Protein AF-0000000076759635 (afdb_homodimer)

Secondary structure (DSSP, 8-state):
-PPEE----SS-SSEEEEEEEETTEEEEEEEEEEPSSEEHHHHHHH---EEEEEEEEETTEEEEEEE---HHHHHHHHHHHHHHHHH-SSS--EEEEE--SSSTTSEEEEEEE-TTS-EEEEEEEE-GGGTT-EEEEEEEEE-HHHHHHHHHHHHHHHHHHHHHHSS----/-PPEEPPP-SS-SSEEEEEEEETTEEEEEEEEEEPSSEEHHHHHHH---EEEEEEEEETTEEEEEEE---HHHHHHHHHHHHHHHHH-SSS--EEEEE--SSSTTSEEEEEEE-TTS-EEEEEEEE-GGGTT-EEEEEEEEE-HHHHHHHHHHHHHHHHHHHHHHSS----

Solvent-accessible surface area (backbone atoms only — not comparable to full-atom values): 18102 Å² total; per-residue (Å²): 129,82,58,64,47,85,86,82,70,94,67,66,71,61,32,70,40,38,78,48,64,42,89,77,31,36,42,34,37,26,45,46,46,70,56,78,74,41,28,65,64,50,30,72,73,64,29,76,56,53,44,32,32,40,34,40,34,40,92,42,36,44,35,44,37,41,40,60,56,50,65,37,36,49,49,54,21,50,54,38,40,52,50,38,69,74,55,63,60,86,68,69,42,66,25,57,39,43,40,81,69,93,68,65,77,39,21,36,34,35,41,38,32,50,86,86,58,44,33,39,37,36,36,35,44,19,27,50,89,64,75,51,35,31,34,40,36,41,52,43,59,44,59,59,70,55,53,54,52,29,50,51,34,44,50,54,51,51,52,51,48,23,64,71,59,74,47,84,62,55,117,130,82,57,65,46,84,87,84,70,95,66,67,71,61,34,71,39,38,80,49,61,42,88,76,30,37,42,34,37,27,44,47,47,70,54,77,74,40,26,63,63,50,31,72,73,64,30,77,56,53,43,30,32,39,34,41,35,37,91,43,34,44,35,45,37,41,39,58,56,49,66,36,35,50,50,54,21,50,54,36,42,51,52,37,70,73,53,62,64,84,71,70,41,65,25,56,39,42,43,83,68,92,76,70,74,39,21,35,35,36,42,37,32,49,88,85,56,44,33,40,37,38,36,36,43,19,26,50,88,63,76,52,34,32,34,40,35,41,52,41,58,42,59,59,68,55,51,54,53,30,51,52,35,46,50,53,51,52,53,49,47,23,64,72,60,74,47,84,62,54,116

Sequence (342 aa):
MFKTIKIESNLELPYNLIDIRDGEKRFMFSFKCFDDNQSEYSIQAGGVTGKFEVTYKCSGIDSKFECDITIGNLYYFYIELENVYECLPGIEPVAVLKNYGETLNRTNMTFTFDKLGHCNVSGCFKNASDGYNSGIIFELQIDMSYIYDILTSLERFFDELKRIQGHSKFYMFKTIKIESNLELPYNLIDIRDGEKRFMFSFKCFDDNQSEYSIQAGGVTGKFEVTYKCSGIDSKFECDITIGNLYYFYIELENVYECLPGIEPVAVLKNYGETLNRTNMTFTFDKLGHCNVSGCFKNASDGYNSGIIFELQIDMSYIYDILTSLERFFDELKRIQGHSKFY

Organism: NCBI:txid411473

Foldseek 3Di:
DFDFDDFDFPDDAFAWLAWDDFVQKIKTKTFHDWDGRDGLVCCLVANTWGWMWMFIDDDVDTDIAIFDATLLLVVQLLVQLVVCLVPVADDFRKGWRFDDDPPGAQWIWMWTADRVQKIKIWIWHAHVVVVRPDTDTDIHIDGCVSSVVSSVSNVVVQVRRCVRSVHNPND/DFDFDDFDFPDDAFAWLAWDDAVQKIKTKTFHDWDGRDGLVNCQVANTWGWMWMFIDDDVDTDIAIFDATLLLVVQLLVQLVVCLVPVADDFRKGWRFDDDPVGAQWIWMWTADNVQKIKIWIWHAHVVVVRPDTDTDIHIGGCVSSVVSSVSNVVVQVRRCVRSVHNPND

Radius of gyration: 24.18 Å; Cα contacts (8 Å, |Δi|>4): 733; chains: 2; bounding box: 51×71×49 Å

pLDDT: mean 90.56, std 10.25, range [50.97, 98.81]

Nearest PDB structures (foldseek):
  5ov5-assembly1_A  TM=3.462E-01  e=2.156E-01  Priestia megaterium
  5ov4-assembly1_A  TM=3.459E-01  e=2.881E-01  Priestia megaterium
  5ov6-assembly1_A  TM=3.441E-01  e=2.719E-01  Priestia megaterium
  5mc6-assembly1_k  TM=2.400E-01  e=1.710E-01  Saccharomyces cerevisiae S288C
  6fkm-assembly1_B  TM=1.916E-01  e=1.549E+00  Drosophila melanogaster

Structure (mmCIF, N/CA/C/O backbone):
data_AF-0000000076759635-model_v1
#
loop_
_entity.id
_entity.type
_entity.pdbx_description
1 polymer 'ApeA N-terminal domain-containing protein'
#
loop_
_atom_site.group_PDB
_atom_site.id
_atom_site.type_symbol
_atom_site.label_atom_id
_atom_site.label_alt_id
_atom_site.label_comp_id
_atom_site.label_asym_id
_atom_site.label_entity_id
_atom_site.label_seq_id
_atom_site.pdbx_PDB_ins_code
_atom_site.Cartn_x
_atom_site.Cartn_y
_atom_site.Cartn_z
_atom_site.occupancy
_atom_site.B_iso_or_equiv
_atom_site.auth_seq_id
_atom_site.auth_comp_id
_atom_site.auth_asym_id
_atom_site.auth_atom_id
_atom_site.pdbx_PDB_model_num
ATOM 1 N N . MET A 1 1 ? -24.141 -36.219 -10.25 1 53.19 1 MET A N 1
ATOM 2 C CA . MET A 1 1 ? -23.594 -35.562 -9.062 1 53.19 1 MET A CA 1
ATOM 3 C C . MET A 1 1 ? -22.062 -35.656 -9.055 1 53.19 1 MET A C 1
ATOM 5 O O . MET A 1 1 ? -21.5 -36.75 -9.141 1 53.19 1 MET A O 1
ATOM 9 N N . PHE A 1 2 ? -21.484 -34.5 -9.43 1 68 2 PHE A N 1
ATOM 10 C CA . PHE A 1 2 ? -20.047 -34.656 -9.633 1 68 2 PHE A CA 1
ATOM 11 C C . PHE A 1 2 ? -19.344 -34.875 -8.297 1 68 2 PHE A C 1
ATOM 13 O O . PHE A 1 2 ? -19.75 -34.344 -7.273 1 68 2 PHE A O 1
ATOM 20 N N . LYS A 1 3 ? -18.594 -35.875 -8.188 1 78.06 3 LYS A N 1
ATOM 21 C CA . LYS A 1 3 ? -17.875 -36.281 -6.984 1 78.06 3 LYS A CA 1
ATOM 22 C C . LYS A 1 3 ? -16.844 -35.219 -6.586 1 78.06 3 LYS A C 1
ATOM 24 O O . LYS A 1 3 ? -16.047 -34.75 -7.414 1 78.06 3 LYS A O 1
ATOM 29 N N . THR A 1 4 ? -17 -34.656 -5.375 1 78.19 4 THR A N 1
ATOM 30 C CA . THR A 1 4 ? -16 -33.75 -4.805 1 78.19 4 THR A CA 1
ATOM 31 C C . THR A 1 4 ? -14.773 -34.5 -4.332 1 78.19 4 THR A C 1
ATOM 33 O O . THR A 1 4 ? -14.898 -35.594 -3.777 1 78.19 4 THR A O 1
ATOM 36 N N . ILE A 1 5 ? -13.609 -34.031 -4.684 1 80.62 5 ILE A N 1
ATOM 37 C CA . ILE A 1 5 ? -12.375 -34.719 -4.289 1 80.62 5 ILE A CA 1
ATOM 38 C C . ILE A 1 5 ? -11.578 -33.781 -3.363 1 80.62 5 ILE A C 1
ATOM 40 O O . ILE A 1 5 ? -11.609 -32.562 -3.502 1 80.62 5 ILE A O 1
ATOM 44 N N . LYS A 1 6 ? -11.031 -34.469 -2.348 1 84.44 6 LYS A N 1
ATOM 45 C CA . LYS A 1 6 ? -10.023 -33.812 -1.536 1 84.44 6 LYS A CA 1
ATOM 46 C C . LYS A 1 6 ? -8.648 -33.875 -2.201 1 84.44 6 LYS A C 1
ATOM 48 O O . LYS A 1 6 ? -8.148 -34.969 -2.49 1 84.44 6 LYS A O 1
ATOM 53 N N . ILE A 1 7 ? -8.008 -32.781 -2.492 1 89.25 7 ILE A N 1
ATOM 54 C CA . ILE A 1 7 ? -6.723 -32.75 -3.189 1 89.25 7 ILE A CA 1
ATOM 55 C C . ILE A 1 7 ? -5.594 -33.031 -2.209 1 89.25 7 ILE A C 1
ATOM 57 O O . ILE A 1 7 ? -5.461 -32.375 -1.176 1 89.25 7 ILE A O 1
ATOM 61 N N . GLU A 1 8 ? -4.777 -34.031 -2.49 1 88.62 8 GLU A N 1
ATOM 62 C CA . GLU A 1 8 ? -3.588 -34.406 -1.719 1 88.62 8 GLU A CA 1
ATOM 63 C C . GLU A 1 8 ? -2.32 -33.875 -2.4 1 88.62 8 GLU A C 1
ATOM 65 O O . GLU A 1 8 ? -1.997 -34.312 -3.514 1 88.62 8 GLU A O 1
ATOM 70 N N . SER A 1 9 ? -1.675 -32.969 -1.688 1 92.5 9 SER A N 1
ATOM 71 C CA . SER A 1 9 ? -0.467 -32.375 -2.242 1 92.5 9 SER A CA 1
ATOM 72 C C . SER A 1 9 ? 0.786 -32.938 -1.58 1 92.5 9 SER A C 1
ATOM 74 O O . SER A 1 9 ? 0.81 -33.156 -0.367 1 92.5 9 SER A O 1
ATOM 76 N N . ASN A 1 10 ? 1.869 -33.156 -2.383 1 95.25 10 ASN A N 1
ATOM 77 C CA . ASN A 1 10 ? 3.182 -33.5 -1.856 1 95.25 10 ASN A CA 1
ATOM 78 C C . ASN A 1 10 ? 3.955 -32.281 -1.393 1 95.25 10 ASN A C 1
ATOM 80 O O . ASN A 1 10 ? 5.031 -32.406 -0.804 1 95.25 10 ASN A O 1
ATOM 84 N N . LEU A 1 11 ? 3.453 -31.094 -1.719 1 95.88 11 LEU A N 1
ATOM 85 C CA . LEU A 1 11 ? 4.062 -29.859 -1.243 1 95.88 11 LEU A CA 1
ATOM 86 C C . LEU A 1 11 ? 3.564 -29.516 0.155 1 95.88 11 LEU A C 1
ATOM 88 O O . LEU A 1 11 ? 2.383 -29.688 0.457 1 95.88 11 LEU A O 1
ATOM 92 N N . GLU A 1 12 ? 4.504 -29.094 0.97 1 96.94 12 GLU A N 1
ATOM 93 C CA . GLU A 1 12 ? 4.094 -28.5 2.242 1 96.94 12 GLU A CA 1
ATOM 94 C C . GLU A 1 12 ? 3.434 -27.141 2.037 1 96.94 12 GLU A C 1
ATOM 96 O O . GLU A 1 12 ? 4.023 -26.25 1.436 1 96.94 12 GLU A O 1
ATOM 101 N N . LEU A 1 13 ? 2.254 -27.062 2.609 1 97 13 LEU A N 1
ATOM 102 C CA . LEU A 1 13 ? 1.499 -25.828 2.441 1 97 13 LEU A CA 1
ATOM 103 C C . LEU A 1 13 ? 1.478 -25.031 3.738 1 97 13 LEU A C 1
ATOM 105 O O . LEU A 1 13 ? 1.413 -25.594 4.828 1 97 13 LEU A O 1
ATOM 109 N N . PRO A 1 14 ? 1.611 -23.703 3.684 1 97.94 14 PRO A N 1
ATOM 110 C CA . PRO A 1 14 ? 1.745 -22.906 2.459 1 97.94 14 PRO A CA 1
ATOM 111 C C . PRO A 1 14 ? 3.09 -23.125 1.766 1 97.94 14 PRO A C 1
ATOM 113 O O . PRO A 1 14 ? 4.094 -23.391 2.428 1 97.94 14 PRO A O 1
ATOM 116 N N . TYR A 1 15 ? 3.064 -23.016 0.448 1 98.62 1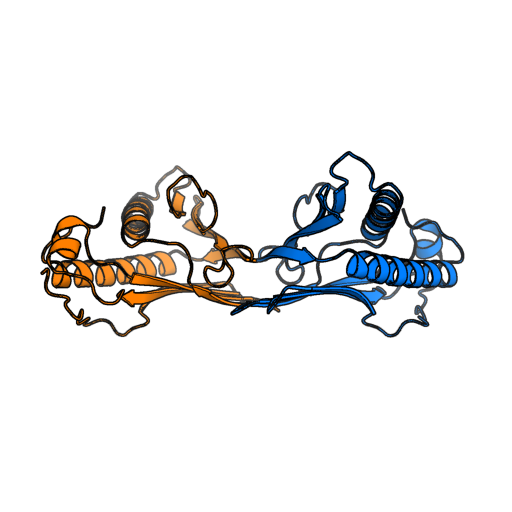5 TYR A N 1
ATOM 117 C CA . TYR A 1 15 ? 4.258 -23.219 -0.365 1 98.62 15 TYR A CA 1
ATOM 118 C C . TYR A 1 15 ? 4.797 -21.891 -0.881 1 98.62 15 TYR A C 1
ATOM 120 O O . TYR A 1 15 ? 4.098 -21.172 -1.59 1 98.62 15 TYR A O 1
ATOM 128 N N . ASN A 1 16 ? 6.02 -21.562 -0.566 1 98.5 16 ASN A N 1
ATOM 129 C CA . ASN A 1 16 ? 6.629 -20.297 -0.968 1 98.5 16 ASN A CA 1
ATOM 130 C C . ASN A 1 16 ? 7.043 -20.312 -2.436 1 98.5 16 ASN A C 1
ATOM 132 O O . ASN A 1 16 ? 7.949 -21.062 -2.82 1 98.5 16 ASN A O 1
ATOM 136 N N . LEU A 1 17 ? 6.406 -19.516 -3.197 1 98.75 17 LEU A N 1
ATOM 137 C CA . LEU A 1 17 ? 6.707 -19.375 -4.621 1 98.75 17 LEU A CA 1
ATOM 138 C C . LEU A 1 17 ? 7.805 -18.344 -4.848 1 98.75 17 LEU A C 1
ATOM 140 O O . LEU A 1 17 ? 8.695 -18.562 -5.672 1 98.75 17 LEU A O 1
ATOM 144 N N . ILE A 1 18 ? 7.691 -17.25 -4.215 1 98.69 18 ILE A N 1
ATOM 145 C CA . ILE A 1 18 ? 8.648 -16.156 -4.262 1 98.69 18 ILE A CA 1
ATOM 146 C C . ILE A 1 18 ? 9.008 -15.727 -2.84 1 98.69 18 ILE A C 1
ATOM 148 O O . ILE A 1 18 ? 8.125 -15.547 -1.994 1 98.69 18 ILE A O 1
ATOM 152 N N . ASP A 1 19 ? 10.242 -15.664 -2.467 1 98.31 19 ASP A N 1
ATOM 153 C CA . ASP A 1 19 ? 10.781 -15.156 -1.206 1 98.31 19 ASP A CA 1
ATOM 154 C C . ASP A 1 19 ? 12.016 -14.289 -1.443 1 98.31 19 ASP A C 1
ATOM 156 O O . ASP A 1 19 ? 13.094 -14.805 -1.732 1 98.31 19 ASP A O 1
ATOM 160 N N . ILE A 1 20 ? 11.805 -12.977 -1.409 1 97.25 20 ILE A N 1
ATOM 161 C CA . ILE A 1 20 ? 12.914 -12.078 -1.737 1 97.25 20 ILE A CA 1
ATOM 162 C C . ILE A 1 20 ? 13.125 -11.086 -0.597 1 97.25 20 ILE A C 1
ATOM 164 O O . ILE A 1 20 ? 12.18 -10.719 0.1 1 97.25 20 ILE A O 1
ATOM 168 N N . ARG A 1 21 ? 14.359 -10.734 -0.453 1 96.12 21 ARG A N 1
ATOM 169 C CA . ARG A 1 21 ? 14.781 -9.789 0.575 1 96.12 21 ARG A CA 1
ATOM 170 C C . ARG A 1 21 ? 15.641 -8.68 -0.021 1 96.12 21 ARG A C 1
ATOM 172 O O . ARG A 1 21 ? 16.438 -8.922 -0.933 1 96.12 21 ARG A O 1
ATOM 179 N N . ASP A 1 22 ? 15.445 -7.5 0.362 1 95.94 22 ASP A N 1
ATOM 180 C CA . ASP A 1 22 ? 16.25 -6.312 0.082 1 95.94 22 ASP A CA 1
ATOM 181 C C . ASP A 1 22 ? 16.469 -5.488 1.348 1 95.94 22 ASP A C 1
ATOM 183 O O . ASP A 1 22 ? 15.648 -4.645 1.699 1 95.94 22 ASP A O 1
ATOM 187 N N . GLY A 1 23 ? 17.656 -5.703 1.98 1 93.12 23 GLY A N 1
ATOM 188 C CA . GLY A 1 23 ? 17.844 -5.07 3.277 1 93.12 23 GLY A CA 1
ATOM 189 C C . GLY A 1 23 ? 16.812 -5.508 4.305 1 93.12 23 GLY A C 1
ATOM 190 O O . GLY A 1 23 ? 16.672 -6.699 4.578 1 93.12 23 GLY A O 1
ATOM 191 N N . GLU A 1 24 ? 16.125 -4.551 4.848 1 92.38 24 GLU A N 1
ATOM 192 C CA . GLU A 1 24 ? 15.125 -4.844 5.875 1 92.38 24 GLU A CA 1
ATOM 193 C C . GLU A 1 24 ? 13.789 -5.23 5.254 1 92.38 24 GLU A C 1
ATOM 195 O O . GLU A 1 24 ? 12.867 -5.656 5.957 1 92.38 24 GLU A O 1
ATOM 200 N N . LYS A 1 25 ? 13.719 -5.141 3.984 1 96.75 25 LYS A N 1
ATOM 201 C CA . LYS A 1 25 ? 12.484 -5.477 3.285 1 96.75 25 LYS A CA 1
ATOM 202 C C . LYS A 1 25 ? 12.414 -6.973 2.979 1 96.75 25 LYS A C 1
ATOM 204 O O . LYS A 1 25 ? 13.406 -7.57 2.559 1 96.75 25 LYS A O 1
ATOM 209 N N . ARG A 1 26 ? 11.281 -7.535 3.201 1 97.94 26 ARG A N 1
ATOM 210 C CA . ARG A 1 26 ? 11.039 -8.914 2.795 1 97.94 26 ARG A CA 1
ATOM 211 C C . ARG A 1 26 ? 9.672 -9.07 2.141 1 97.94 26 ARG A C 1
ATOM 213 O O . ARG A 1 26 ? 8.664 -8.633 2.697 1 97.94 26 ARG A O 1
ATOM 220 N N . PHE A 1 27 ? 9.641 -9.625 0.969 1 98.62 27 PHE A N 1
ATOM 221 C CA . PHE A 1 27 ? 8.43 -9.93 0.222 1 98.62 27 PHE A CA 1
ATOM 222 C C . PHE A 1 27 ? 8.305 -11.43 -0.018 1 98.62 27 PHE A C 1
ATOM 224 O O . PHE A 1 27 ? 9.242 -12.062 -0.52 1 98.62 27 PHE A O 1
ATOM 231 N N . MET A 1 28 ? 7.168 -11.984 0.376 1 98.75 28 MET A N 1
ATOM 232 C CA . MET A 1 28 ? 6.895 -13.398 0.137 1 98.75 28 MET A CA 1
ATOM 233 C C . MET A 1 28 ? 5.551 -13.586 -0.557 1 98.75 28 MET A C 1
ATOM 235 O O . MET A 1 28 ? 4.559 -12.961 -0.173 1 98.75 28 MET A O 1
ATOM 239 N N . PHE A 1 29 ? 5.523 -14.336 -1.587 1 98.81 29 PHE A N 1
ATOM 240 C CA . PHE A 1 29 ? 4.332 -14.758 -2.307 1 98.81 29 PHE A CA 1
ATOM 241 C C . PHE A 1 29 ? 4.188 -16.281 -2.27 1 98.81 29 PHE A C 1
ATOM 243 O O . PHE A 1 29 ? 5.102 -17 -2.668 1 98.81 29 PHE A O 1
ATOM 250 N N . SER A 1 30 ? 3.043 -16.75 -1.733 1 98.81 30 SER A N 1
ATOM 251 C CA . SER A 1 30 ? 2.906 -18.188 -1.479 1 98.81 30 SER A CA 1
ATOM 252 C C . SER A 1 30 ? 1.569 -18.703 -1.991 1 98.81 30 SER A C 1
ATOM 254 O O . SER A 1 30 ? 0.594 -17.969 -2.082 1 98.81 30 SER A O 1
ATOM 256 N N . PHE A 1 31 ? 1.555 -19.969 -2.365 1 98.75 31 PHE A N 1
ATOM 257 C CA . PHE A 1 31 ? 0.317 -20.719 -2.518 1 98.75 31 PHE A CA 1
ATOM 258 C C . PHE A 1 31 ? -0.165 -21.25 -1.172 1 98.75 31 PHE A C 1
ATOM 260 O O . PHE A 1 31 ? 0.485 -22.109 -0.564 1 98.75 31 PHE A O 1
ATOM 267 N N . LYS A 1 32 ? -1.226 -20.719 -0.774 1 98.31 32 LYS A N 1
ATOM 268 C CA . LYS A 1 32 ? -1.709 -20.984 0.58 1 98.31 32 LYS A CA 1
ATOM 269 C C . LYS A 1 32 ? -2.336 -22.359 0.687 1 98.31 32 LYS A C 1
ATOM 271 O O . LYS A 1 32 ? -1.995 -23.141 1.585 1 98.31 32 LYS A O 1
ATOM 276 N N . CYS A 1 33 ? -3.291 -22.625 -0.198 1 97.56 33 CYS A N 1
ATOM 277 C CA . CYS A 1 33 ? -4.008 -23.891 -0.158 1 97.56 33 CYS A CA 1
ATOM 278 C C . CYS A 1 33 ? -4.852 -24.078 -1.415 1 97.56 33 CYS A C 1
ATOM 280 O O . CYS A 1 33 ? -5.082 -23.125 -2.162 1 97.56 33 CYS A O 1
ATOM 282 N N . PHE A 1 34 ? -5.309 -25.359 -1.626 1 96.56 34 PHE A N 1
ATOM 283 C CA . PHE A 1 34 ? -6.27 -25.672 -2.676 1 96.56 34 PHE A CA 1
ATOM 284 C C . PHE A 1 34 ? -7.688 -25.328 -2.229 1 96.56 34 PHE A C 1
ATOM 286 O O . PHE A 1 34 ? -8.008 -25.422 -1.041 1 96.56 34 PHE A O 1
ATOM 293 N N . ASP A 1 35 ? -8.484 -24.922 -3.209 1 94.88 35 ASP A N 1
ATOM 294 C CA . ASP A 1 35 ? -9.898 -24.719 -2.9 1 94.88 35 ASP A CA 1
ATOM 295 C C . ASP A 1 35 ? -10.562 -26.047 -2.51 1 94.88 35 ASP A C 1
ATOM 297 O O . ASP A 1 35 ? -10.188 -27.094 -3.016 1 94.88 35 ASP A O 1
ATOM 301 N N . ASP A 1 36 ? -11.594 -25.891 -1.693 1 90.69 36 ASP A N 1
ATOM 302 C CA . ASP A 1 36 ? -12.336 -27.062 -1.264 1 90.69 36 ASP A CA 1
ATOM 303 C C . ASP A 1 36 ? -13.367 -27.484 -2.314 1 90.69 36 ASP A C 1
ATOM 305 O O . ASP A 1 36 ? -13.773 -26.672 -3.145 1 90.69 36 ASP A O 1
ATOM 309 N N . ASN A 1 37 ? -13.773 -28.688 -2.273 1 87.69 37 ASN A N 1
ATOM 310 C CA . ASN A 1 37 ? -14.922 -29.234 -2.996 1 87.69 37 ASN A CA 1
ATOM 311 C C . ASN A 1 37 ? -14.758 -29.078 -4.504 1 87.69 37 ASN A C 1
ATOM 313 O O . ASN A 1 37 ? -15.688 -28.672 -5.199 1 87.69 37 ASN A O 1
ATOM 317 N N . GLN A 1 38 ? -13.57 -29.328 -4.918 1 90.69 38 GLN A N 1
ATOM 318 C CA . GLN A 1 38 ? -13.375 -29.359 -6.363 1 90.69 38 GLN A CA 1
ATOM 319 C C . GLN A 1 38 ? -13.734 -30.734 -6.93 1 90.69 38 GLN A C 1
ATOM 321 O O . GLN A 1 38 ? -13.539 -31.75 -6.273 1 90.69 38 GLN A O 1
ATOM 326 N N . SER A 1 39 ? -14.352 -30.781 -8.094 1 89.5 39 SER A N 1
ATOM 327 C CA . SER A 1 39 ? -14.758 -32.031 -8.703 1 89.5 39 SER A CA 1
ATOM 328 C C . SER A 1 39 ? -13.766 -32.469 -9.773 1 89.5 39 SER A C 1
ATOM 330 O O . SER A 1 39 ? -13.016 -31.656 -10.305 1 89.5 39 SER A O 1
ATOM 332 N N . GLU A 1 40 ? -13.812 -33.75 -10.016 1 85.12 40 GLU A N 1
ATOM 333 C CA . GLU A 1 40 ? -12.969 -34.25 -11.094 1 85.12 40 GLU A CA 1
ATOM 334 C C . GLU A 1 40 ? -13.281 -33.562 -12.414 1 85.12 40 GLU A C 1
ATOM 336 O O . GLU A 1 40 ? -12.375 -33.281 -13.195 1 85.12 40 GLU A O 1
ATOM 341 N N . TYR A 1 41 ? -14.461 -33.281 -12.602 1 86.25 41 TYR A N 1
ATOM 342 C CA . TYR A 1 41 ? -14.898 -32.625 -13.82 1 86.25 41 TYR A CA 1
ATOM 343 C C . TYR A 1 41 ? -14.312 -31.219 -13.922 1 86.25 41 TYR A C 1
ATOM 345 O O . TYR A 1 41 ? -13.766 -30.844 -14.961 1 86.25 41 TYR A O 1
ATOM 353 N N . SER A 1 42 ? -14.414 -30.516 -12.883 1 86.44 42 SER A N 1
ATOM 354 C CA . SER A 1 42 ? -13.914 -29.141 -12.875 1 86.44 42 SER A CA 1
ATOM 355 C C . SER A 1 42 ? -12.398 -29.109 -13.062 1 86.44 42 SER A C 1
ATOM 357 O O . SER A 1 42 ? -11.875 -28.219 -13.742 1 86.44 42 SER A O 1
ATOM 359 N N . ILE A 1 43 ? -11.758 -30.016 -12.461 1 88.5 43 ILE A N 1
ATOM 360 C CA . ILE A 1 43 ? -10.305 -30.078 -12.562 1 88.5 43 ILE A CA 1
ATOM 361 C C . ILE A 1 43 ? -9.898 -30.422 -13.992 1 88.5 43 ILE A C 1
ATOM 363 O O . ILE A 1 43 ? -8.969 -29.812 -14.531 1 88.5 43 ILE A O 1
ATOM 367 N N . GLN A 1 44 ? -10.625 -31.359 -14.602 1 85.19 44 GLN A N 1
ATOM 368 C CA . GLN A 1 44 ? -10.328 -31.75 -15.977 1 85.19 44 GLN A CA 1
ATOM 369 C C . GLN A 1 44 ? -10.609 -30.594 -16.938 1 85.19 44 GLN A C 1
ATOM 371 O O . GLN A 1 44 ? -9.859 -30.375 -17.891 1 85.19 44 GLN A O 1
ATOM 376 N N . ALA A 1 45 ? -11.578 -29.844 -16.594 1 84.62 45 ALA A N 1
ATOM 377 C CA . ALA A 1 45 ? -12.023 -28.781 -17.5 1 84.62 45 ALA A CA 1
ATOM 378 C C . ALA A 1 45 ? -11.203 -27.516 -17.281 1 84.62 45 ALA A C 1
ATOM 380 O O . ALA A 1 45 ? -10.898 -26.797 -18.25 1 84.62 45 ALA A O 1
ATOM 381 N N . GLY A 1 46 ? -10.812 -27.234 -16.047 1 86.19 46 GLY A N 1
ATOM 382 C CA . GLY A 1 46 ? -10.242 -25.922 -15.766 1 86.19 46 GLY A CA 1
ATOM 383 C C . GLY A 1 46 ? -8.977 -25.984 -14.93 1 86.19 46 GLY A C 1
ATOM 384 O O . GLY A 1 46 ? -8.312 -24.969 -14.719 1 86.19 46 GLY A O 1
ATOM 385 N N . GLY A 1 47 ? -8.68 -27.156 -14.453 1 88.88 47 GLY A N 1
ATOM 386 C CA . GLY A 1 47 ? -7.531 -27.297 -13.57 1 88.88 47 GLY A CA 1
ATOM 387 C C . GLY A 1 47 ? -7.875 -27.094 -12.109 1 88.88 47 GLY A C 1
ATOM 388 O O . GLY A 1 47 ? -9.008 -26.75 -11.773 1 88.88 47 GLY A O 1
ATOM 389 N N . VAL A 1 48 ? -6.875 -27.344 -11.273 1 93.12 48 VAL A N 1
ATOM 390 C CA . VAL A 1 48 ? -7.047 -27.141 -9.836 1 93.12 48 VAL A CA 1
ATOM 391 C C . VAL A 1 48 ? -7.047 -25.656 -9.508 1 93.12 48 VAL A C 1
ATOM 393 O O . VAL A 1 48 ? -6.465 -24.859 -10.242 1 93.12 48 VAL A O 1
ATOM 396 N N . THR A 1 49 ? -7.723 -25.312 -8.484 1 94.31 49 THR A N 1
ATOM 397 C CA . THR A 1 49 ? -7.77 -23.922 -8.016 1 94.31 49 THR A CA 1
ATOM 398 C C . THR A 1 49 ? -7.34 -23.844 -6.551 1 94.31 49 THR A C 1
ATOM 400 O O . THR A 1 49 ? -7.297 -24.859 -5.852 1 94.31 49 THR A O 1
ATOM 403 N N . GLY A 1 50 ? -6.938 -22.656 -6.191 1 96.12 50 GLY A N 1
ATOM 404 C CA . GLY A 1 50 ? -6.52 -22.438 -4.82 1 96.12 50 GLY A CA 1
ATOM 405 C C . GLY A 1 50 ? -6.355 -20.969 -4.477 1 96.12 50 GLY A C 1
ATOM 406 O O . GLY A 1 50 ? -6.863 -20.094 -5.191 1 96.12 50 GLY A O 1
ATOM 407 N N . LYS A 1 51 ? -5.727 -20.719 -3.285 1 97.44 51 LYS A N 1
ATOM 408 C CA . LYS A 1 51 ? -5.57 -19.375 -2.752 1 97.44 51 LYS A CA 1
ATOM 409 C C . LYS A 1 51 ? -4.098 -18.984 -2.652 1 97.44 51 LYS A C 1
ATOM 411 O O . LYS A 1 51 ? -3.25 -19.828 -2.342 1 97.44 51 LYS A O 1
ATOM 416 N N . PHE A 1 52 ? -3.855 -17.75 -2.93 1 98.38 52 PHE A N 1
ATOM 417 C CA . PHE A 1 52 ? -2.514 -17.188 -2.832 1 98.38 52 PHE A CA 1
ATOM 418 C C . PHE A 1 52 ? -2.443 -16.141 -1.731 1 98.38 52 PHE A C 1
ATOM 420 O O . PHE A 1 52 ? -3.445 -15.484 -1.418 1 98.38 52 PHE A O 1
ATOM 427 N N . GLU A 1 53 ? -1.295 -16.031 -1.139 1 98.5 53 GLU A N 1
ATOM 428 C CA . GLU A 1 53 ? -1.065 -15.094 -0.045 1 98.5 53 GLU A CA 1
ATOM 429 C C . GLU A 1 53 ? 0.232 -14.32 -0.248 1 98.5 53 GLU A C 1
ATOM 431 O O . GLU A 1 53 ? 1.215 -14.859 -0.754 1 98.5 53 GLU A O 1
ATOM 436 N N . VAL A 1 54 ? 0.202 -13.031 0.167 1 98.5 54 VAL A N 1
ATOM 437 C CA . VAL A 1 54 ? 1.386 -12.18 0.118 1 98.5 54 VAL A CA 1
ATOM 438 C C . VAL A 1 54 ? 1.762 -11.742 1.529 1 98.5 54 VAL A C 1
ATOM 440 O O . VAL A 1 54 ? 0.888 -11.445 2.348 1 98.5 54 VAL A O 1
ATOM 443 N N . THR A 1 55 ? 2.986 -11.797 1.818 1 98.62 55 THR A N 1
ATOM 444 C CA . THR A 1 55 ? 3.564 -11.242 3.037 1 98.62 55 THR A CA 1
ATOM 445 C C . THR A 1 55 ? 4.602 -10.18 2.707 1 98.62 55 THR A C 1
ATOM 447 O O . THR A 1 55 ? 5.449 -10.375 1.836 1 98.62 55 THR A O 1
ATOM 450 N N . TYR A 1 56 ? 4.496 -9.031 3.301 1 98.56 56 TYR A N 1
ATOM 451 C CA . TYR A 1 5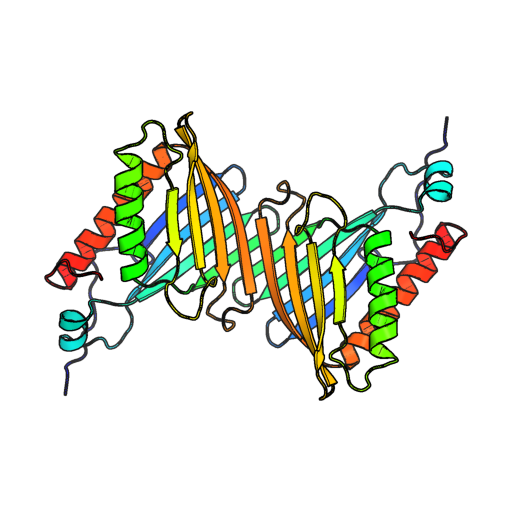6 ? 5.473 -7.961 3.113 1 98.56 56 TYR A CA 1
ATOM 452 C C . TYR A 1 56 ? 5.816 -7.297 4.441 1 98.56 56 TYR A C 1
ATOM 454 O O . TYR A 1 56 ? 4.926 -6.957 5.223 1 98.56 56 TYR A O 1
ATOM 462 N N . LYS A 1 57 ? 7.027 -7.199 4.676 1 97.69 57 LYS A N 1
ATOM 463 C CA . LYS A 1 57 ? 7.535 -6.523 5.867 1 97.69 57 LYS A CA 1
ATOM 464 C C . LYS A 1 57 ? 8.609 -5.504 5.5 1 97.69 57 LYS A C 1
ATOM 466 O O . LYS A 1 57 ? 9.555 -5.824 4.77 1 97.69 57 LYS A O 1
ATOM 471 N N . CYS A 1 58 ? 8.398 -4.277 5.902 1 94.94 58 CYS A N 1
ATOM 472 C CA . CYS A 1 58 ? 9.367 -3.199 5.758 1 94.94 58 CYS A CA 1
ATOM 473 C C . CYS A 1 58 ? 9.18 -2.148 6.848 1 94.94 58 CYS A C 1
ATOM 475 O O . CYS A 1 58 ? 8.102 -1.575 6.984 1 94.94 58 CYS A O 1
ATOM 477 N N . SER A 1 59 ? 10.172 -1.606 7.461 1 91.88 59 SER A N 1
ATOM 478 C CA . SER A 1 59 ? 10.234 -0.596 8.508 1 91.88 59 SER A CA 1
ATOM 479 C C . SER A 1 59 ? 8.859 0.025 8.758 1 91.88 59 SER A C 1
ATOM 481 O O . SER A 1 59 ? 8.562 1.111 8.25 1 91.88 59 SER A O 1
ATOM 483 N N . GLY A 1 60 ? 7.977 -0.604 9.523 1 95.25 60 GLY A N 1
ATOM 484 C CA . GLY A 1 60 ? 6.703 -0.051 9.945 1 95.25 60 GLY A CA 1
ATOM 485 C C . GLY A 1 60 ? 5.516 -0.65 9.219 1 95.25 60 GLY A C 1
ATOM 486 O O . GLY A 1 60 ? 4.375 -0.247 9.438 1 95.25 60 GLY A O 1
ATOM 487 N N . ILE A 1 61 ? 5.812 -1.547 8.266 1 97.62 61 ILE A N 1
ATOM 488 C CA . ILE A 1 61 ? 4.738 -2.252 7.574 1 97.62 61 ILE A CA 1
ATOM 489 C C . ILE A 1 61 ? 4.871 -3.756 7.816 1 97.62 61 ILE A C 1
ATOM 491 O O . ILE A 1 61 ? 5.934 -4.336 7.586 1 97.62 61 ILE A O 1
ATOM 495 N N . ASP A 1 62 ? 3.963 -4.352 8.328 1 98.19 62 ASP A N 1
ATOM 496 C CA . ASP A 1 62 ? 3.811 -5.793 8.484 1 98.19 62 ASP A CA 1
ATOM 497 C C . ASP A 1 62 ? 2.479 -6.27 7.918 1 98.19 62 ASP A C 1
ATOM 499 O O . ASP A 1 62 ? 1.414 -5.891 8.406 1 98.19 62 ASP A O 1
ATOM 503 N N . SER A 1 63 ? 2.592 -7.09 6.879 1 98.31 63 SER A N 1
ATOM 504 C CA . SER A 1 63 ? 1.348 -7.461 6.211 1 98.31 63 SER A CA 1
ATOM 505 C C . SER A 1 63 ? 1.357 -8.93 5.793 1 98.31 63 SER A C 1
ATOM 507 O O . SER A 1 63 ? 2.408 -9.469 5.453 1 98.31 63 SER A O 1
ATOM 509 N N . LYS A 1 64 ? 0.245 -9.523 5.836 1 98.62 64 LYS A N 1
ATOM 510 C CA . LYS A 1 64 ? -0.039 -10.867 5.348 1 98.62 64 LYS A CA 1
ATOM 511 C C . LYS A 1 64 ? -1.513 -11.023 4.984 1 98.62 64 LYS A C 1
ATOM 513 O O . LYS A 1 64 ? -2.385 -10.93 5.852 1 98.62 64 LYS A O 1
ATOM 518 N N . PHE A 1 65 ? -1.766 -11.25 3.719 1 98.31 65 PHE A N 1
ATOM 519 C CA . PHE A 1 65 ? -3.164 -11.359 3.318 1 98.31 65 PHE A CA 1
ATOM 520 C C . PHE A 1 65 ? -3.295 -12.117 2.002 1 98.31 65 PHE A C 1
ATOM 522 O O . PHE A 1 65 ? -2.318 -12.258 1.263 1 98.31 65 PHE A O 1
ATOM 529 N N . GLU A 1 66 ? -4.48 -12.633 1.724 1 97.88 66 GLU A N 1
ATOM 530 C CA . GLU A 1 66 ? -4.785 -13.297 0.458 1 97.88 66 GLU A CA 1
ATOM 531 C C . GLU A 1 66 ? -4.941 -12.281 -0.671 1 97.88 66 GLU A C 1
ATOM 533 O O . GLU A 1 66 ? -5.406 -11.164 -0.448 1 97.88 66 GLU A O 1
ATOM 538 N N . CYS A 1 67 ? -4.547 -12.648 -1.868 1 96.19 67 CYS A N 1
ATOM 539 C CA . CYS A 1 67 ? -4.605 -11.742 -3.008 1 96.19 67 CYS A CA 1
ATOM 540 C C . CYS A 1 67 ? -5.32 -12.391 -4.188 1 96.19 67 CYS A C 1
ATOM 542 O O . CYS A 1 67 ? -5.652 -13.578 -4.141 1 96.19 67 CYS A O 1
ATOM 544 N N . ASP A 1 68 ? -5.617 -11.562 -5.176 1 94.94 68 ASP A N 1
ATOM 545 C CA . ASP A 1 68 ? -6.398 -11.977 -6.336 1 94.94 68 ASP A CA 1
ATOM 546 C C . ASP A 1 68 ? -5.496 -12.461 -7.469 1 94.94 68 ASP A C 1
ATOM 548 O O . ASP A 1 68 ? -5.184 -11.703 -8.391 1 94.94 68 ASP A O 1
ATOM 552 N N . ILE A 1 69 ? -5.113 -13.695 -7.418 1 94.62 69 ILE A N 1
ATOM 553 C CA . ILE A 1 69 ? -4.293 -14.352 -8.438 1 94.62 69 ILE A CA 1
ATOM 554 C C . ILE A 1 69 ? -4.816 -15.758 -8.688 1 94.62 69 ILE A C 1
ATOM 556 O O . ILE A 1 69 ? -5.254 -16.438 -7.754 1 94.62 69 ILE A O 1
ATOM 560 N N . THR A 1 70 ? -4.805 -16.203 -9.898 1 93.38 70 THR A N 1
ATOM 561 C CA . THR A 1 70 ? -5.141 -17.578 -10.25 1 93.38 70 THR A CA 1
ATOM 562 C C . THR A 1 70 ? -3.891 -18.359 -10.633 1 93.38 70 THR A C 1
ATOM 564 O O . THR A 1 70 ? -2.842 -17.766 -10.906 1 93.38 70 THR A O 1
ATOM 567 N N . ILE A 1 71 ? -4.035 -19.672 -10.664 1 95.31 71 ILE A N 1
ATOM 568 C CA . ILE A 1 71 ? -2.955 -20.531 -11.117 1 95.31 71 ILE A CA 1
ATOM 569 C C . ILE A 1 71 ? -2.592 -20.203 -12.562 1 95.31 71 ILE A C 1
ATOM 571 O O . ILE A 1 71 ? -1.415 -20.203 -12.93 1 95.31 71 ILE A O 1
ATOM 575 N N . GLY A 1 72 ? -3.584 -19.859 -13.328 1 93.19 72 GLY A N 1
ATOM 576 C CA . GLY A 1 72 ? -3.32 -19.453 -14.703 1 93.19 72 GLY A CA 1
ATOM 577 C C . GLY A 1 72 ? -2.477 -18.188 -14.789 1 93.19 72 GLY A C 1
ATOM 578 O O . GLY A 1 72 ? -1.551 -18.109 -15.602 1 93.19 72 GLY A O 1
ATOM 579 N N . ASN A 1 73 ? -2.809 -17.156 -14.031 1 93.75 73 ASN A N 1
ATOM 580 C CA . ASN A 1 73 ? -2.006 -15.938 -13.984 1 93.75 73 ASN A CA 1
ATOM 581 C C . ASN A 1 73 ? -0.55 -16.234 -13.641 1 93.75 73 ASN A C 1
ATOM 583 O O . ASN A 1 73 ? 0.364 -15.703 -14.266 1 93.75 73 ASN A O 1
ATOM 587 N N . LEU A 1 74 ? -0.393 -17.109 -12.664 1 96.69 74 LEU A N 1
ATOM 588 C CA . LEU A 1 74 ? 0.941 -17.469 -12.203 1 96.69 74 LEU A CA 1
ATOM 589 C C . LEU A 1 74 ? 1.714 -18.188 -13.312 1 96.69 74 LEU A C 1
ATOM 591 O O . LEU A 1 74 ? 2.922 -17.984 -13.461 1 96.69 74 LEU A O 1
ATOM 595 N N . TYR A 1 75 ? 1.031 -19.047 -13.992 1 94.94 75 TYR A N 1
ATOM 596 C CA . TYR A 1 75 ? 1.699 -19.812 -15.047 1 94.94 75 TYR A CA 1
ATOM 597 C C . TYR A 1 75 ? 2.215 -18.875 -16.141 1 94.94 75 TYR A C 1
ATOM 599 O O . TYR A 1 75 ? 3.336 -19.031 -16.625 1 94.94 75 TYR A O 1
ATOM 607 N N . TYR A 1 76 ? 1.419 -17.906 -16.516 1 92.56 76 TYR A N 1
ATOM 608 C CA . TYR A 1 76 ? 1.855 -16.938 -17.516 1 92.56 76 TYR A CA 1
ATOM 609 C C . TYR A 1 76 ? 3.096 -16.188 -17.031 1 92.56 76 TYR A C 1
ATOM 611 O O . TYR A 1 76 ? 4.035 -15.977 -17.797 1 92.56 76 TYR A O 1
ATOM 619 N N . PHE A 1 77 ? 3.066 -15.797 -15.859 1 95.31 77 PHE A N 1
ATOM 620 C CA . PHE A 1 77 ? 4.227 -15.141 -15.266 1 95.31 77 PHE A CA 1
ATOM 621 C C . PHE A 1 77 ? 5.449 -16.047 -15.336 1 95.31 77 PHE A C 1
ATOM 623 O O . PHE A 1 77 ? 6.551 -15.586 -15.648 1 95.31 77 PHE A O 1
ATOM 630 N N . TYR A 1 78 ? 5.277 -17.344 -14.961 1 95.56 78 TYR A N 1
ATOM 631 C CA . TYR A 1 78 ? 6.352 -18.312 -14.969 1 95.56 78 TYR A CA 1
ATOM 632 C C . TYR A 1 78 ? 7.008 -18.406 -16.344 1 95.56 78 TYR A C 1
ATOM 634 O O . TYR A 1 78 ? 8.234 -18.328 -16.453 1 95.56 78 TYR A O 1
ATOM 642 N N . ILE A 1 79 ? 6.219 -18.438 -17.359 1 92.25 79 ILE A N 1
ATOM 643 C CA . ILE A 1 79 ? 6.723 -18.547 -18.734 1 92.25 79 ILE A CA 1
ATOM 644 C C . ILE A 1 79 ? 7.48 -17.266 -19.094 1 92.25 79 ILE A C 1
ATOM 646 O O . ILE A 1 79 ? 8.57 -17.328 -19.672 1 92.25 79 ILE A O 1
ATOM 650 N N . GLU A 1 80 ? 6.902 -16.172 -18.719 1 91.12 80 GLU A N 1
ATOM 651 C CA . GLU A 1 80 ? 7.551 -14.898 -19.016 1 91.12 80 GLU A CA 1
ATOM 652 C C . GLU A 1 80 ? 8.898 -14.781 -18.312 1 91.12 80 GLU A C 1
ATOM 654 O O . GLU A 1 80 ? 9.883 -14.352 -18.906 1 91.12 80 GLU A O 1
ATOM 659 N N . LEU A 1 81 ? 8.898 -15.133 -17.047 1 93.19 81 LEU A N 1
ATOM 660 C CA . LEU A 1 81 ? 10.125 -15.031 -16.266 1 93.19 81 LEU A CA 1
ATOM 661 C C . LEU A 1 81 ? 11.203 -15.953 -16.828 1 93.19 81 LEU A C 1
ATOM 663 O O . LEU A 1 81 ? 12.375 -15.578 -16.891 1 93.19 81 LEU A O 1
ATOM 667 N N . GLU A 1 82 ? 10.812 -17.156 -17.188 1 90.31 82 GLU A N 1
ATOM 668 C CA . GLU A 1 82 ? 11.742 -18.109 -17.797 1 90.31 82 GLU A CA 1
ATOM 669 C C . GLU A 1 82 ? 12.359 -17.547 -19.062 1 90.31 82 GLU A C 1
ATOM 671 O O . GLU A 1 82 ? 13.57 -17.656 -19.281 1 90.31 82 GLU A O 1
ATOM 676 N N . ASN A 1 83 ? 11.531 -16.938 -19.859 1 86.88 83 ASN A N 1
ATOM 677 C CA . ASN A 1 83 ? 12 -16.359 -21.125 1 86.88 83 ASN A CA 1
ATOM 678 C C . ASN A 1 83 ? 13 -15.234 -20.891 1 86.88 83 ASN A C 1
ATOM 680 O O . ASN A 1 83 ? 14.008 -15.133 -21.594 1 86.88 83 ASN A O 1
ATOM 684 N N . VAL A 1 84 ? 12.672 -14.43 -19.938 1 84.5 84 VAL A N 1
ATOM 685 C CA . VAL A 1 84 ? 13.555 -13.312 -19.609 1 84.5 84 VAL A CA 1
ATOM 686 C C . VAL A 1 84 ? 14.891 -13.844 -19.078 1 84.5 84 VAL A C 1
ATOM 688 O O . VAL A 1 84 ? 15.953 -13.336 -19.438 1 84.5 84 VAL A O 1
ATOM 691 N N . TYR A 1 85 ? 14.789 -14.758 -18.266 1 82.12 85 TYR A N 1
ATOM 692 C CA . TYR A 1 85 ? 15.969 -15.328 -17.641 1 82.12 85 TYR A CA 1
ATOM 693 C C . TYR A 1 85 ? 16.875 -15.984 -18.656 1 82.12 85 TYR A C 1
ATOM 695 O O . TYR A 1 85 ? 18.109 -15.938 -18.547 1 82.12 85 TYR A O 1
ATOM 703 N N . GLU A 1 86 ? 16.359 -16.547 -19.672 1 79.38 86 GLU A N 1
ATOM 704 C CA . GLU A 1 86 ? 17.125 -17.234 -20.703 1 79.38 86 GLU A CA 1
ATOM 705 C C . GLU A 1 86 ? 17.688 -16.25 -21.719 1 79.38 86 GLU A C 1
ATOM 707 O O . GLU A 1 86 ? 18.734 -16.516 -22.328 1 79.38 86 GLU A O 1
ATOM 712 N N . CYS A 1 87 ? 16.953 -15.125 -21.984 1 67.81 87 CYS A N 1
ATOM 713 C CA . CYS A 1 87 ? 17.328 -14.273 -23.094 1 67.81 87 CYS A CA 1
ATOM 714 C C . CYS A 1 87 ? 17.969 -12.984 -22.609 1 67.81 87 CYS A C 1
ATOM 716 O O . CYS A 1 87 ? 18.156 -12.039 -23.391 1 67.81 87 CYS A O 1
ATOM 718 N N . LEU A 1 88 ? 18.609 -12.852 -21.531 1 59.41 88 LEU A N 1
ATOM 719 C CA . LEU A 1 88 ? 18.938 -11.555 -20.953 1 59.41 88 LEU A CA 1
ATOM 720 C C . LEU A 1 88 ? 19.609 -10.656 -22 1 59.41 88 LEU A C 1
ATOM 722 O O . LEU A 1 88 ? 20.219 -9.648 -21.641 1 59.41 88 LEU A O 1
ATOM 726 N N . PRO A 1 89 ? 19.688 -10.898 -23.312 1 55.06 89 PRO A N 1
ATOM 727 C CA . PRO A 1 89 ? 20.562 -9.883 -23.891 1 55.06 89 PRO A CA 1
ATOM 728 C C . PRO A 1 89 ? 20.094 -8.461 -23.625 1 55.06 89 PRO A C 1
ATOM 730 O O . PRO A 1 89 ? 20.266 -7.941 -22.516 1 55.06 89 PRO A O 1
ATOM 733 N N . GLY A 1 90 ? 20.094 -7.559 -24.625 1 52.03 90 GLY A N 1
ATOM 734 C CA . GLY A 1 90 ? 20.031 -6.125 -24.859 1 52.03 90 GLY A CA 1
ATOM 735 C C . GLY A 1 90 ? 18.812 -5.473 -24.234 1 52.03 90 GLY A C 1
ATOM 736 O O . GLY A 1 90 ? 18.797 -4.266 -24 1 52.03 90 GLY A O 1
ATOM 737 N N . ILE A 1 91 ? 17.594 -5.879 -24.547 1 59.03 91 ILE A N 1
ATOM 738 C CA . ILE A 1 91 ? 16.375 -5.156 -24.188 1 59.03 91 ILE A CA 1
ATOM 739 C C . ILE A 1 91 ? 16.062 -5.352 -22.719 1 59.03 91 ILE A C 1
ATOM 741 O O . ILE A 1 91 ? 16.578 -6.277 -22.078 1 59.03 91 ILE A O 1
ATOM 745 N N . GLU A 1 92 ? 15.492 -4.324 -22.031 1 67.12 92 GLU A N 1
ATOM 746 C CA . GLU A 1 92 ? 15.047 -4.387 -20.641 1 67.12 92 GLU A CA 1
ATOM 747 C C . GLU A 1 92 ? 13.898 -5.379 -20.469 1 67.12 92 GLU A C 1
ATOM 749 O O . GLU A 1 92 ? 12.734 -5 -20.547 1 67.12 92 GLU A O 1
ATOM 754 N N . PRO A 1 93 ? 14.289 -6.715 -20.312 1 81.19 93 PRO A N 1
ATOM 755 C CA . PRO A 1 93 ? 13.258 -7.75 -20.188 1 81.19 93 PRO A CA 1
ATOM 756 C C . PRO A 1 93 ? 12.375 -7.547 -18.953 1 81.19 93 PRO A C 1
ATOM 758 O O . PRO A 1 93 ? 12.844 -7.059 -17.922 1 81.19 93 PRO A O 1
ATOM 761 N N . VAL A 1 94 ? 11.055 -7.777 -19.234 1 88.38 94 VAL A N 1
ATOM 762 C CA . VAL A 1 94 ? 10.086 -7.586 -18.156 1 88.38 94 VAL A CA 1
ATOM 763 C C . VAL A 1 94 ? 9.234 -8.844 -18 1 88.38 94 VAL A C 1
ATOM 765 O O . VAL A 1 94 ? 8.836 -9.461 -18.984 1 88.38 94 VAL A O 1
ATOM 768 N N . ALA A 1 95 ? 9.023 -9.312 -16.812 1 93.25 95 ALA A N 1
ATOM 769 C CA . ALA A 1 95 ? 8.039 -10.328 -16.469 1 93.25 95 ALA A CA 1
ATOM 770 C C . ALA A 1 95 ? 7 -9.773 -15.492 1 93.25 95 ALA A C 1
ATOM 772 O O . ALA A 1 95 ? 7.348 -9.102 -14.523 1 93.25 95 ALA A O 1
ATOM 773 N N . VAL A 1 96 ? 5.707 -10.016 -15.742 1 93.31 96 VAL A N 1
ATOM 774 C CA . VAL A 1 96 ? 4.652 -9.367 -14.961 1 93.31 96 VAL A CA 1
ATOM 775 C C . VAL A 1 96 ? 3.688 -10.414 -14.422 1 93.31 96 VAL A C 1
ATOM 777 O O . VAL A 1 96 ? 3.148 -11.219 -15.188 1 93.31 96 VAL A O 1
ATOM 780 N N . LEU A 1 97 ? 3.525 -10.516 -13.133 1 96.25 97 LEU A N 1
ATOM 781 C CA . LEU A 1 97 ? 2.428 -11.234 -12.492 1 96.25 97 LEU A CA 1
ATOM 782 C C . LEU A 1 97 ? 1.229 -10.312 -12.281 1 96.25 97 LEU A C 1
ATOM 784 O O . LEU A 1 97 ? 1.323 -9.32 -11.555 1 96.25 97 LEU A O 1
ATOM 788 N N . LYS A 1 98 ? 0.105 -10.602 -12.867 1 93.81 98 LYS A N 1
ATOM 789 C CA . LYS A 1 98 ? -1.059 -9.734 -12.719 1 93.81 98 LYS A CA 1
ATOM 790 C C . LYS A 1 98 ? -2.357 -10.523 -12.852 1 93.81 98 LYS A C 1
ATOM 792 O O . LYS A 1 98 ? -2.387 -11.578 -13.492 1 93.81 98 LYS A O 1
ATOM 797 N N . ASN A 1 99 ? -3.318 -10.055 -12.125 1 90.94 99 ASN A N 1
ATOM 798 C CA . ASN A 1 99 ? -4.648 -10.602 -12.375 1 90.94 99 ASN A CA 1
ATOM 799 C C . ASN A 1 99 ? -5.238 -10.055 -13.672 1 90.94 99 ASN A C 1
ATOM 801 O O . ASN A 1 99 ? -4.867 -8.969 -14.125 1 90.94 99 ASN A O 1
ATOM 805 N N . TYR A 1 100 ? -5.875 -10.891 -14.5 1 71.81 100 TYR A N 1
ATOM 806 C CA . TYR A 1 100 ? -6.457 -10.477 -15.773 1 71.81 100 TYR A CA 1
ATOM 807 C C . TYR A 1 100 ? -7.961 -10.258 -15.633 1 71.81 100 TYR A C 1
ATOM 809 O O . TYR A 1 100 ? -8.586 -10.773 -14.703 1 71.81 100 TYR A O 1
ATOM 817 N N . GLY A 1 101 ? -8.492 -9.438 -16.469 1 66.06 101 GLY A N 1
ATOM 818 C CA . GLY A 1 101 ? -9.922 -9.211 -16.562 1 66.06 101 GLY A CA 1
ATOM 819 C C . GLY A 1 101 ? -10.328 -7.789 -16.203 1 66.06 101 GLY A C 1
ATOM 820 O O . GLY A 1 101 ? -9.508 -6.871 -16.281 1 66.06 101 GLY A O 1
ATOM 821 N N . GLU A 1 102 ? -11.609 -7.535 -15.914 1 57.56 102 GLU A N 1
ATOM 822 C CA . GLU A 1 102 ? -12.242 -6.242 -15.68 1 57.56 102 GLU A CA 1
ATOM 823 C C . GLU A 1 102 ? -11.742 -5.602 -14.391 1 57.56 102 GLU A C 1
ATOM 825 O O . GLU A 1 102 ? -11.859 -4.391 -14.211 1 57.56 102 GLU A O 1
ATOM 830 N N . THR A 1 103 ? -11.266 -6.508 -13.531 1 61.31 103 THR A N 1
ATOM 831 C CA . THR A 1 103 ? -10.836 -6.043 -12.211 1 61.31 103 THR A CA 1
ATOM 832 C C . THR A 1 103 ? -9.336 -5.789 -12.195 1 61.31 103 THR A C 1
ATOM 834 O O . THR A 1 103 ? -8.625 -6.293 -11.32 1 61.31 103 THR A O 1
ATOM 837 N N . LEU A 1 104 ? -8.93 -4.863 -13.031 1 65.5 104 LEU A N 1
ATOM 838 C CA . LEU A 1 104 ? -7.527 -4.559 -13.281 1 65.5 104 LEU A CA 1
ATOM 839 C C . LEU A 1 104 ? -6.91 -3.816 -12.102 1 65.5 104 LEU A C 1
ATOM 841 O O . LEU A 1 104 ? -7.609 -3.109 -11.375 1 65.5 104 LEU A O 1
ATOM 845 N N . ASN A 1 105 ? -5.824 -4.359 -11.531 1 79.94 105 ASN A N 1
ATOM 846 C CA . ASN A 1 105 ? -4.891 -3.604 -10.703 1 79.94 105 ASN A CA 1
ATOM 847 C C . ASN A 1 105 ? -5.027 -3.967 -9.227 1 79.94 105 ASN A C 1
ATOM 849 O O . ASN A 1 105 ? -4.711 -3.158 -8.352 1 79.94 105 ASN A O 1
ATOM 853 N N . ARG A 1 106 ? -5.684 -5.215 -9.086 1 92.88 106 ARG A N 1
ATOM 854 C CA . ARG A 1 106 ? -5.719 -5.68 -7.707 1 92.88 106 ARG A CA 1
ATOM 855 C C . ARG A 1 106 ? -4.402 -6.34 -7.316 1 92.88 106 ARG A C 1
ATOM 857 O O . ARG A 1 106 ? -4.023 -6.336 -6.145 1 92.88 106 ARG A O 1
ATOM 864 N N . THR A 1 107 ? -3.875 -6.926 -8.359 1 94.31 107 THR A N 1
ATOM 865 C CA . THR A 1 107 ? -2.562 -7.531 -8.172 1 94.31 107 THR A CA 1
ATOM 866 C C . THR A 1 107 ? -1.674 -7.289 -9.391 1 94.31 107 THR A C 1
ATOM 868 O O . THR A 1 107 ? -2.074 -7.566 -10.523 1 94.31 107 THR A O 1
ATOM 871 N 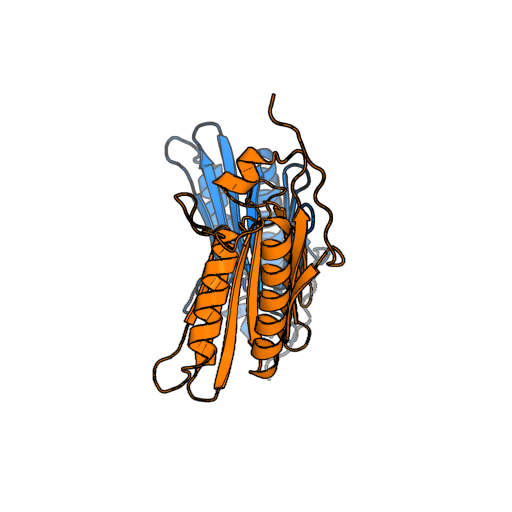N . ASN A 1 108 ? -0.529 -6.77 -9.094 1 95.44 108 ASN A N 1
ATOM 872 C CA . ASN A 1 108 ? 0.487 -6.555 -10.117 1 95.44 108 ASN A CA 1
ATOM 873 C C . ASN A 1 108 ? 1.894 -6.574 -9.523 1 95.44 108 ASN A C 1
ATOM 875 O O . ASN A 1 108 ? 2.154 -5.922 -8.516 1 95.44 108 ASN A O 1
ATOM 879 N N . MET A 1 109 ? 2.695 -7.352 -10.055 1 96.94 109 MET A N 1
ATOM 880 C CA . MET A 1 109 ? 4.109 -7.387 -9.703 1 96.94 109 MET A CA 1
ATOM 881 C C . MET A 1 109 ? 4.98 -7.496 -10.953 1 96.94 109 MET A C 1
ATOM 883 O O . MET A 1 109 ? 4.75 -8.352 -11.805 1 96.94 109 MET A O 1
ATOM 887 N N . THR A 1 110 ? 5.957 -6.66 -11.055 1 95.75 110 THR A N 1
ATOM 888 C CA . THR A 1 110 ? 6.781 -6.582 -12.258 1 95.75 110 THR A CA 1
ATOM 889 C C . THR A 1 110 ? 8.258 -6.781 -11.914 1 95.75 110 THR A C 1
ATOM 891 O O . THR A 1 110 ? 8.781 -6.148 -10.992 1 95.75 110 THR A O 1
ATOM 894 N N . PHE A 1 111 ? 8.844 -7.699 -12.602 1 94.88 111 PHE A N 1
ATOM 895 C CA . PHE A 1 111 ? 10.297 -7.867 -12.617 1 94.88 111 PHE A CA 1
ATOM 896 C C . PHE A 1 111 ? 10.906 -7.18 -13.828 1 94.88 111 PHE A C 1
ATOM 898 O O . PHE A 1 111 ? 10.578 -7.512 -14.969 1 94.88 111 PHE A O 1
ATOM 905 N N . THR A 1 112 ? 11.734 -6.195 -13.617 1 92.12 112 THR A N 1
ATOM 906 C CA . THR A 1 112 ? 12.414 -5.488 -14.695 1 92.12 112 THR A CA 1
ATOM 907 C C . THR A 1 112 ? 13.93 -5.672 -14.586 1 92.12 112 THR A C 1
ATOM 909 O O . THR A 1 112 ? 14.508 -5.484 -13.516 1 92.12 112 THR A O 1
ATOM 912 N N . PHE A 1 113 ? 14.523 -5.973 -15.68 1 87.81 113 PHE A N 1
ATOM 913 C CA . PHE A 1 113 ? 15.953 -6.246 -15.703 1 87.81 113 PHE A CA 1
ATOM 914 C C . PHE A 1 113 ? 16.703 -5.16 -16.484 1 87.81 113 PHE A C 1
ATOM 916 O O . PHE A 1 113 ? 16.219 -4.699 -17.516 1 87.81 113 PHE A O 1
ATOM 923 N N . ASP A 1 114 ? 17.766 -4.734 -15.859 1 80.69 114 ASP A N 1
ATOM 924 C CA . ASP A 1 114 ? 18.562 -3.785 -16.625 1 80.69 114 ASP A CA 1
ATOM 925 C C . ASP A 1 114 ? 19.734 -4.484 -17.312 1 80.69 114 ASP A C 1
ATOM 927 O O . ASP A 1 114 ? 19.875 -5.707 -17.219 1 80.69 114 ASP A O 1
ATOM 931 N N . LYS A 1 115 ? 20.531 -3.705 -18 1 75.62 115 LYS A N 1
ATOM 932 C CA . LYS A 1 115 ? 21.594 -4.246 -18.828 1 75.62 115 LYS A CA 1
ATOM 933 C C . LYS A 1 115 ? 22.75 -4.777 -17.984 1 75.62 115 LYS A C 1
ATOM 935 O O . LYS A 1 115 ? 23.594 -5.527 -18.469 1 75.62 115 LYS A O 1
ATOM 940 N N . LEU A 1 116 ? 22.766 -4.328 -16.719 1 75.88 116 LEU A N 1
ATOM 941 C CA . LEU A 1 116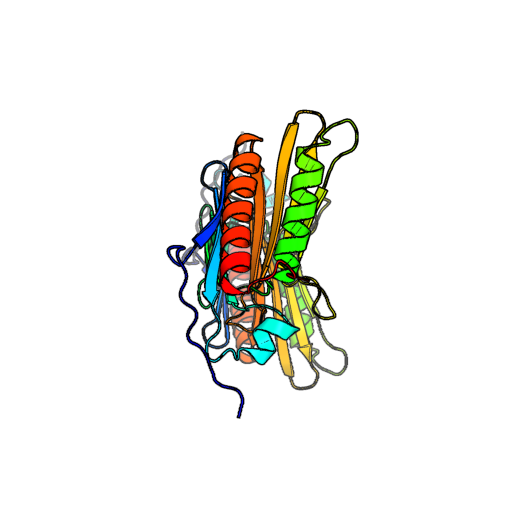 ? 23.875 -4.727 -15.844 1 75.88 116 LEU A CA 1
ATOM 942 C C . LEU A 1 116 ? 23.5 -5.977 -15.047 1 75.88 116 LEU A C 1
ATOM 944 O O . LEU A 1 116 ? 24.281 -6.453 -14.234 1 75.88 116 LEU A O 1
ATOM 948 N N . GLY A 1 117 ? 22.344 -6.531 -15.359 1 73.56 117 GLY A N 1
ATOM 949 C CA . GLY A 1 117 ? 21.938 -7.754 -14.688 1 73.56 117 GLY A CA 1
ATOM 950 C C . GLY A 1 117 ? 21.188 -7.496 -13.391 1 73.56 117 GLY A C 1
ATOM 951 O O . GLY A 1 117 ? 20.906 -8.43 -12.641 1 73.56 117 GLY A O 1
ATOM 952 N N . HIS A 1 118 ? 20.922 -6.246 -13.117 1 83.38 118 HIS A N 1
ATOM 953 C CA . HIS A 1 118 ? 20.125 -5.949 -11.93 1 83.38 118 HIS A CA 1
ATOM 954 C C . HIS A 1 118 ? 18.641 -6.129 -12.203 1 83.38 118 HIS A C 1
ATOM 956 O O . HIS A 1 118 ? 18.172 -5.926 -13.328 1 83.38 118 HIS A O 1
ATOM 962 N N . CYS A 1 119 ? 17.922 -6.602 -11.148 1 91.5 119 CYS A N 1
ATOM 963 C CA . CYS A 1 119 ? 16.484 -6.801 -11.266 1 91.5 119 CYS A CA 1
ATOM 964 C C . CYS A 1 119 ? 15.734 -5.945 -10.258 1 91.5 119 CYS A C 1
ATOM 966 O O . CYS A 1 119 ? 15.992 -6.023 -9.055 1 91.5 119 CYS A O 1
ATOM 968 N N . ASN A 1 120 ? 14.883 -5.129 -10.773 1 94.56 120 ASN A N 1
ATOM 969 C CA . ASN A 1 120 ? 13.945 -4.375 -9.945 1 94.56 120 ASN A CA 1
ATOM 970 C C . ASN A 1 120 ? 12.586 -5.059 -9.867 1 94.56 120 ASN A C 1
ATOM 972 O O . ASN A 1 120 ? 12.039 -5.48 -10.891 1 94.56 120 ASN A O 1
ATOM 976 N N . VAL A 1 121 ? 12.109 -5.223 -8.656 1 96.81 121 VAL A N 1
ATOM 977 C CA . VAL A 1 121 ? 10.789 -5.809 -8.43 1 96.81 121 VAL A CA 1
ATOM 978 C C . VAL A 1 121 ? 9.859 -4.77 -7.816 1 96.81 121 VAL A C 1
ATOM 980 O O . VAL A 1 121 ? 10.172 -4.18 -6.781 1 96.81 121 VAL A O 1
ATOM 983 N N . SER A 1 122 ? 8.797 -4.488 -8.414 1 97.12 122 SER A N 1
ATOM 984 C CA . SER A 1 122 ? 7.797 -3.559 -7.891 1 97.12 122 SER A CA 1
ATOM 985 C C . SER A 1 122 ? 6.387 -4.109 -8.062 1 97.12 122 SER A C 1
ATOM 987 O O . SER A 1 122 ? 6.125 -4.898 -8.977 1 97.12 122 SER A O 1
ATOM 989 N N . GLY A 1 123 ? 5.516 -3.688 -7.164 1 96.31 123 GLY A N 1
ATOM 990 C CA . GLY A 1 123 ? 4.176 -4.234 -7.316 1 96.31 123 GLY A CA 1
ATOM 991 C C . GLY A 1 123 ? 3.172 -3.631 -6.355 1 96.31 123 GLY A C 1
ATOM 992 O O . GLY A 1 123 ? 3.523 -2.777 -5.539 1 96.31 123 GLY A O 1
ATOM 993 N N . CYS A 1 124 ? 1.994 -4.047 -6.57 1 96.56 124 CYS A N 1
ATOM 994 C CA . CYS A 1 124 ? 0.833 -3.723 -5.75 1 96.56 124 CYS A CA 1
ATOM 995 C C . CYS A 1 124 ? -0.048 -4.949 -5.539 1 96.56 124 CYS A C 1
ATOM 997 O O . CYS A 1 124 ? -0.313 -5.695 -6.484 1 96.56 124 CYS A O 1
ATOM 999 N N . PHE A 1 125 ? -0.381 -5.188 -4.316 1 97.19 125 PHE A N 1
ATOM 1000 C CA . PHE A 1 125 ? -1.307 -6.258 -3.965 1 97.19 125 PHE A CA 1
ATOM 1001 C C . PHE A 1 125 ? -2.439 -5.73 -3.092 1 97.19 125 PHE A C 1
ATOM 1003 O O . PHE A 1 125 ? -2.195 -5.039 -2.102 1 97.19 125 PHE A O 1
ATOM 1010 N N . LYS A 1 126 ? -3.602 -6.031 -3.475 1 96.62 126 LYS A N 1
ATOM 1011 C CA . LYS A 1 126 ? -4.754 -5.629 -2.674 1 96.62 126 LYS A CA 1
ATOM 1012 C C . LYS A 1 126 ? -5.32 -6.812 -1.892 1 96.62 126 LYS A C 1
ATOM 1014 O O . LYS A 1 126 ? -5.328 -7.941 -2.385 1 96.62 126 LYS A O 1
ATOM 1019 N N . ASN A 1 127 ? -5.812 -6.516 -0.745 1 96.75 127 ASN A N 1
ATOM 1020 C CA . ASN A 1 127 ? -6.266 -7.477 0.254 1 96.75 127 ASN A CA 1
ATOM 1021 C C . ASN A 1 127 ? -7.641 -8.039 -0.096 1 96.75 127 ASN A C 1
ATOM 1023 O O . ASN A 1 127 ? -8.641 -7.32 -0.051 1 96.75 127 ASN A O 1
ATOM 1027 N N . ALA A 1 128 ? -7.715 -9.289 -0.317 1 94.75 128 ALA A N 1
ATOM 1028 C CA . ALA A 1 128 ? -8.969 -9.93 -0.71 1 94.75 128 ALA A CA 1
ATOM 1029 C C . ALA A 1 128 ? -9.969 -9.938 0.444 1 94.75 128 ALA A C 1
ATOM 1031 O O . ALA A 1 128 ? -11.18 -9.852 0.226 1 94.75 128 ALA A O 1
ATOM 1032 N N . SER A 1 129 ? -9.508 -10.039 1.613 1 93 129 SER A N 1
ATOM 1033 C CA . SER A 1 129 ? -10.367 -10.18 2.785 1 93 129 SER A CA 1
ATOM 1034 C C . SER A 1 129 ? -11.141 -8.891 3.059 1 93 129 SER A C 1
ATOM 1036 O O . SER A 1 129 ? -12.109 -8.898 3.816 1 93 129 SER A O 1
ATOM 1038 N N . ASP A 1 130 ? -10.703 -7.793 2.488 1 92.94 130 ASP A N 1
ATOM 1039 C CA . ASP A 1 130 ? -11.398 -6.531 2.73 1 92.94 130 ASP A CA 1
ATOM 1040 C C . ASP A 1 130 ? -12.039 -6.004 1.449 1 92.94 130 ASP A C 1
ATOM 1042 O O . ASP A 1 130 ? -12.203 -4.793 1.286 1 92.94 130 ASP A O 1
ATOM 1046 N N . GLY A 1 131 ? -12.281 -6.926 0.503 1 92.56 131 GLY A N 1
ATOM 1047 C CA . GLY A 1 131 ? -12.914 -6.543 -0.75 1 92.56 131 GLY A CA 1
ATOM 1048 C C . GLY A 1 131 ? -11.984 -5.785 -1.679 1 92.56 131 GLY A C 1
ATOM 1049 O O . GLY A 1 131 ? -12.438 -4.992 -2.506 1 92.56 131 GLY A O 1
ATOM 1050 N N . TYR A 1 132 ? -10.695 -5.859 -1.456 1 94.12 132 TYR A N 1
ATOM 1051 C CA . TYR A 1 132 ? -9.648 -5.266 -2.279 1 94.12 132 TYR A CA 1
ATOM 1052 C C . TYR A 1 132 ? -9.617 -3.75 -2.105 1 94.12 132 TYR A C 1
ATOM 1054 O O . TYR A 1 132 ? -9.25 -3.023 -3.031 1 94.12 132 TYR A O 1
ATOM 1062 N N . ASN A 1 133 ? -10 -3.293 -0.943 1 94.38 133 ASN A N 1
ATOM 1063 C CA . ASN A 1 133 ? -10.031 -1.864 -0.65 1 94.38 133 ASN A CA 1
ATOM 1064 C C . ASN A 1 133 ? -8.734 -1.398 0.006 1 94.38 133 ASN A C 1
ATOM 1066 O O . ASN A 1 133 ? -8.523 -0.198 0.186 1 94.38 133 ASN A O 1
ATOM 1070 N N . SER A 1 134 ? -7.883 -2.281 0.373 1 96.25 134 SER A N 1
ATOM 1071 C CA . SER A 1 134 ? -6.586 -1.961 0.958 1 96.25 134 SER A CA 1
ATOM 1072 C C . SER A 1 134 ? -5.48 -2.832 0.366 1 96.25 134 SER A C 1
ATOM 1074 O O . SER A 1 134 ? -5.758 -3.873 -0.233 1 96.25 134 SER A O 1
ATOM 1076 N N . GLY A 1 135 ? -4.305 -2.363 0.547 1 97.25 135 GLY A N 1
ATOM 1077 C CA . GLY A 1 135 ? -3.197 -3.137 0.008 1 97.25 135 GLY A CA 1
ATOM 1078 C C . GLY A 1 135 ? -1.843 -2.514 0.286 1 97.25 135 GLY A C 1
ATOM 1079 O O . GLY A 1 135 ? -1.73 -1.602 1.107 1 97.25 135 GLY A O 1
ATOM 1080 N N . ILE A 1 136 ? -0.848 -3.107 -0.391 1 97.81 136 ILE A N 1
ATOM 1081 C CA . ILE A 1 136 ? 0.532 -2.66 -0.232 1 97.81 136 ILE A CA 1
ATOM 1082 C C . ILE A 1 136 ? 1.135 -2.348 -1.6 1 97.81 136 ILE A C 1
ATOM 1084 O O . ILE A 1 136 ? 0.712 -2.908 -2.613 1 97.81 136 ILE A O 1
ATOM 1088 N N . ILE A 1 137 ? 2.02 -1.467 -1.576 1 97 137 ILE A N 1
ATOM 1089 C CA . ILE A 1 137 ? 2.904 -1.203 -2.705 1 97 137 ILE A CA 1
ATOM 1090 C C . ILE A 1 137 ? 4.359 -1.368 -2.27 1 97 137 ILE A C 1
ATOM 1092 O O . ILE A 1 137 ? 4.703 -1.091 -1.118 1 97 137 ILE A O 1
ATOM 1096 N N . PHE A 1 138 ? 5.176 -1.846 -3.182 1 97.25 138 PHE A N 1
ATOM 1097 C CA . PHE A 1 138 ? 6.566 -2.07 -2.799 1 97.25 138 PHE A CA 1
ATOM 1098 C C . PHE A 1 138 ? 7.48 -2.01 -4.016 1 97.25 138 PHE A C 1
ATOM 1100 O O . PHE A 1 138 ? 7.027 -2.197 -5.148 1 97.25 138 PHE A O 1
ATOM 1107 N N . GLU A 1 139 ? 8.68 -1.721 -3.805 1 97 139 GLU A N 1
ATOM 1108 C CA . GLU A 1 139 ? 9.781 -1.792 -4.758 1 97 139 GLU A CA 1
ATOM 1109 C C . GLU A 1 139 ? 11.039 -2.35 -4.105 1 97 139 GLU A C 1
ATOM 1111 O O . GLU A 1 139 ? 11.453 -1.882 -3.043 1 97 139 GLU A O 1
ATOM 1116 N N . LEU A 1 140 ? 11.625 -3.385 -4.727 1 96.69 140 LEU A N 1
ATOM 1117 C CA . LEU A 1 140 ? 12.82 -4.043 -4.227 1 96.69 140 LEU A CA 1
ATOM 1118 C C . LEU A 1 140 ? 13.859 -4.195 -5.332 1 96.69 140 LEU A C 1
ATOM 1120 O O . LEU A 1 140 ? 13.508 -4.293 -6.512 1 96.69 140 LEU A O 1
ATOM 1124 N N . GLN A 1 141 ? 15.023 -4.207 -4.938 1 95 141 GLN A N 1
ATOM 1125 C CA . GLN A 1 141 ? 16.141 -4.566 -5.816 1 95 141 GLN A CA 1
ATOM 1126 C C . GLN A 1 141 ? 16.734 -5.91 -5.422 1 95 141 GLN A C 1
ATOM 1128 O O . GLN A 1 141 ? 17.094 -6.121 -4.262 1 95 141 GLN A O 1
ATOM 1133 N N . ILE A 1 142 ? 16.828 -6.824 -6.457 1 93.31 142 ILE A N 1
ATOM 1134 C CA . ILE A 1 142 ? 17.312 -8.156 -6.125 1 93.31 142 ILE A CA 1
ATOM 1135 C C . ILE A 1 142 ? 18.375 -8.586 -7.145 1 93.31 142 ILE A C 1
ATOM 1137 O O . ILE A 1 142 ? 18.531 -7.949 -8.188 1 93.31 142 ILE A O 1
ATOM 1141 N N . ASP A 1 143 ? 19.125 -9.602 -6.801 1 89.19 143 ASP A N 1
ATOM 1142 C CA . ASP A 1 143 ? 20.125 -10.133 -7.715 1 89.19 143 ASP A CA 1
ATOM 1143 C C . ASP A 1 143 ? 19.594 -11.344 -8.477 1 89.19 143 ASP A C 1
ATOM 1145 O O . ASP A 1 143 ? 18.5 -11.836 -8.188 1 89.19 143 ASP A O 1
ATOM 1149 N N . MET A 1 144 ? 20.344 -11.773 -9.375 1 85.19 144 MET A N 1
ATOM 1150 C CA . MET A 1 144 ? 19.938 -12.82 -10.312 1 85.19 144 MET A CA 1
ATOM 1151 C C . MET A 1 144 ? 19.75 -14.148 -9.594 1 85.19 144 MET A C 1
ATOM 1153 O O . MET A 1 144 ? 19 -15.016 -10.062 1 85.19 144 MET A O 1
ATOM 1157 N N . SER A 1 145 ? 20.453 -14.359 -8.508 1 89.25 145 SER A N 1
ATOM 1158 C CA . SER A 1 145 ? 20.328 -15.617 -7.777 1 89.25 145 SER A CA 1
ATOM 1159 C C . SER A 1 145 ? 18.891 -15.852 -7.332 1 89.25 145 SER A C 1
ATOM 1161 O O . SER A 1 145 ? 18.422 -16.984 -7.301 1 89.25 145 SER A O 1
ATOM 1163 N N . TYR A 1 146 ? 18.172 -14.75 -7.055 1 93.38 146 TYR A N 1
ATOM 1164 C CA . TYR A 1 146 ? 16.781 -14.875 -6.664 1 93.38 146 TYR A CA 1
ATOM 1165 C C . TYR A 1 146 ? 15.938 -15.422 -7.812 1 93.38 146 TYR A C 1
ATOM 1167 O O . TYR A 1 146 ? 14.969 -16.156 -7.586 1 93.38 146 TYR A O 1
ATOM 1175 N N . ILE A 1 147 ? 16.312 -15.062 -8.969 1 92.62 147 ILE A N 1
ATOM 1176 C CA . ILE A 1 147 ? 15.523 -15.469 -10.125 1 92.62 147 ILE A CA 1
ATOM 1177 C C . ILE A 1 147 ? 15.602 -16.984 -10.289 1 92.62 147 ILE A C 1
ATOM 1179 O O . ILE A 1 147 ? 14.594 -17.641 -10.531 1 92.62 147 ILE A O 1
ATOM 1183 N N . TYR A 1 148 ? 16.766 -17.469 -10.156 1 92.62 148 TYR A N 1
ATOM 1184 C CA . TYR A 1 148 ? 16.953 -18.922 -10.234 1 92.62 148 TYR A CA 1
ATOM 1185 C C . TYR A 1 148 ? 16.094 -19.625 -9.195 1 92.62 148 TYR A C 1
ATOM 1187 O O . TYR A 1 148 ? 15.414 -20.609 -9.508 1 92.62 148 TYR A O 1
ATOM 1195 N N . ASP A 1 149 ? 16.156 -19.141 -7.984 1 96.38 149 ASP A N 1
ATOM 1196 C CA . ASP A 1 149 ? 15.391 -19.734 -6.895 1 96.38 149 ASP A CA 1
ATOM 1197 C C . ASP A 1 149 ? 13.898 -19.688 -7.18 1 96.38 149 ASP A C 1
ATOM 1199 O O . ASP A 1 149 ? 13.18 -20.656 -6.918 1 96.38 149 ASP A O 1
ATOM 1203 N N . ILE A 1 150 ? 13.453 -18.578 -7.66 1 97.94 150 ILE A N 1
ATOM 1204 C CA . ILE A 1 150 ? 12.039 -18.391 -7.969 1 97.94 150 ILE A CA 1
ATOM 1205 C C . ILE A 1 150 ? 11.617 -19.359 -9.078 1 97.94 150 ILE A C 1
ATOM 1207 O O . ILE A 1 150 ? 10.609 -20.047 -8.953 1 97.94 150 ILE A O 1
ATOM 1211 N N . LEU A 1 151 ? 12.422 -19.5 -10.133 1 96.56 151 LEU A N 1
ATOM 1212 C CA . LEU A 1 151 ? 12.109 -20.391 -11.234 1 96.56 151 LEU A CA 1
ATOM 1213 C C . LEU A 1 151 ? 12.055 -21.844 -10.766 1 96.56 151 LEU A C 1
ATOM 1215 O O . LEU A 1 151 ? 11.164 -22.594 -11.156 1 96.56 151 LEU A O 1
ATOM 1219 N N . THR A 1 152 ? 12.977 -22.172 -9.945 1 97.81 152 THR A N 1
ATOM 1220 C CA . THR A 1 152 ? 13.008 -23.516 -9.398 1 97.81 152 THR A CA 1
ATOM 1221 C C . THR A 1 152 ? 11.75 -23.812 -8.586 1 97.81 152 THR A C 1
ATOM 1223 O O . THR A 1 152 ? 11.141 -24.875 -8.719 1 97.81 152 THR A O 1
ATOM 1226 N N . SER A 1 153 ? 11.375 -22.875 -7.754 1 98.38 153 SER A N 1
ATOM 1227 C CA . SER A 1 153 ? 10.172 -23.031 -6.945 1 98.38 153 SER A CA 1
ATOM 1228 C C . SER A 1 153 ? 8.93 -23.141 -7.816 1 98.38 153 SER A C 1
ATOM 1230 O O . SER A 1 153 ? 8.062 -23.984 -7.559 1 98.38 153 SER A O 1
ATOM 1232 N N . LEU A 1 154 ? 8.844 -22.344 -8.812 1 98.38 154 LEU A N 1
ATOM 1233 C CA . LEU A 1 154 ? 7.695 -22.359 -9.711 1 98.38 154 LEU A CA 1
ATOM 1234 C C . LEU A 1 154 ? 7.641 -23.672 -10.492 1 98.38 154 LEU A C 1
ATOM 1236 O O . LEU A 1 154 ? 6.566 -24.25 -10.68 1 98.38 154 LEU A O 1
ATOM 1240 N N . GLU A 1 155 ? 8.773 -24.078 -10.922 1 97.38 155 GLU A N 1
ATOM 1241 C CA . GLU A 1 155 ? 8.836 -25.359 -11.633 1 97.38 155 GLU A CA 1
ATOM 1242 C C . GLU A 1 155 ? 8.32 -26.5 -10.773 1 97.38 155 GLU A C 1
ATOM 1244 O O . GLU A 1 155 ? 7.5 -27.312 -11.219 1 97.38 155 GLU A O 1
ATOM 1249 N N . ARG A 1 156 ? 8.82 -26.547 -9.578 1 98.12 156 ARG A N 1
ATOM 1250 C CA . ARG A 1 156 ? 8.383 -27.578 -8.648 1 98.12 156 ARG A CA 1
ATOM 1251 C C . ARG A 1 156 ? 6.875 -27.5 -8.414 1 98.12 156 ARG A C 1
ATOM 1253 O O . ARG A 1 156 ? 6.203 -28.531 -8.344 1 98.12 156 ARG A O 1
ATOM 1260 N N . PHE A 1 157 ? 6.344 -26.359 -8.234 1 98.38 157 PHE A N 1
ATOM 1261 C CA . PHE A 1 157 ? 4.922 -26.141 -8.016 1 98.38 157 PHE A CA 1
ATOM 1262 C C . PHE A 1 157 ? 4.102 -26.656 -9.188 1 98.38 157 PHE A C 1
ATOM 1264 O O . PHE A 1 157 ? 3.15 -27.422 -8.992 1 98.38 157 PHE A O 1
ATOM 1271 N N . PHE A 1 158 ? 4.461 -26.328 -10.391 1 97.38 158 PHE A N 1
ATOM 1272 C CA . PHE A 1 158 ? 3.67 -26.719 -11.555 1 97.38 158 PHE A CA 1
ATOM 1273 C C . PHE A 1 158 ? 3.838 -28.203 -11.859 1 97.38 158 PHE A C 1
ATOM 1275 O O . PHE A 1 158 ? 2.914 -28.859 -12.359 1 97.38 158 PHE A O 1
ATOM 1282 N N . ASP A 1 159 ? 5.047 -28.75 -11.562 1 97.62 159 ASP A N 1
ATOM 1283 C CA . ASP A 1 159 ? 5.207 -30.188 -11.664 1 97.62 159 ASP A CA 1
ATOM 1284 C C . ASP A 1 159 ? 4.219 -30.922 -10.758 1 97.62 159 ASP A C 1
ATOM 1286 O O . ASP A 1 159 ? 3.629 -31.922 -11.156 1 97.62 159 ASP A O 1
ATOM 1290 N N . GLU A 1 160 ? 4.098 -30.375 -9.57 1 97.38 160 GLU A N 1
ATOM 1291 C CA . GLU A 1 160 ? 3.152 -30.969 -8.625 1 97.38 160 GLU A CA 1
ATOM 1292 C C . GLU A 1 160 ? 1.717 -30.844 -9.125 1 97.38 160 GLU A C 1
ATOM 1294 O O . GLU A 1 160 ? 0.919 -31.766 -8.992 1 97.38 160 GLU A O 1
ATOM 1299 N N . LEU A 1 161 ? 1.347 -29.719 -9.664 1 96.69 161 LEU A N 1
ATOM 1300 C CA . LEU A 1 161 ? -0 -29.531 -10.195 1 96.69 161 LEU A CA 1
ATOM 1301 C C . LEU A 1 161 ? -0.264 -30.484 -11.359 1 96.69 161 LEU A C 1
ATOM 1303 O O . LEU A 1 161 ? -1.372 -31 -11.5 1 96.69 161 LEU A O 1
ATOM 1307 N N . LYS A 1 162 ? 0.685 -30.609 -12.18 1 95.5 162 LYS A N 1
ATOM 1308 C CA . LYS A 1 162 ? 0.57 -31.562 -13.289 1 95.5 162 LYS A CA 1
ATOM 1309 C C . LYS A 1 162 ? 0.282 -32.969 -12.773 1 95.5 162 LYS A C 1
ATOM 1311 O O . LYS A 1 162 ? -0.57 -33.656 -13.32 1 95.5 162 LYS A O 1
ATOM 1316 N N . ARG A 1 163 ? 0.993 -33.344 -11.758 1 94.5 163 ARG A N 1
ATOM 1317 C CA . ARG A 1 163 ? 0.771 -34.656 -11.148 1 94.5 163 ARG A CA 1
ATOM 1318 C C . ARG A 1 163 ? -0.662 -34.781 -10.648 1 94.5 163 ARG A C 1
ATOM 1320 O O . ARG A 1 163 ? -1.315 -35.812 -10.875 1 94.5 163 ARG A O 1
ATOM 1327 N N . ILE A 1 164 ? -1.132 -33.812 -10.023 1 92.94 164 ILE A N 1
ATOM 1328 C CA . ILE A 1 164 ? -2.451 -33.812 -9.398 1 92.94 164 ILE A CA 1
ATOM 1329 C C . ILE A 1 164 ? -3.531 -33.812 -10.477 1 92.94 164 ILE A C 1
ATOM 1331 O O . ILE A 1 164 ? -4.508 -34.562 -10.375 1 92.94 164 ILE A O 1
ATOM 1335 N N . GLN A 1 165 ? -3.35 -33 -11.508 1 92.19 165 GLN A N 1
ATOM 1336 C CA . GLN A 1 165 ? -4.375 -32.812 -12.531 1 92.19 165 GLN A CA 1
ATOM 1337 C C . GLN A 1 165 ? -4.301 -33.938 -13.586 1 92.19 165 GLN A C 1
ATOM 1339 O O . GLN A 1 165 ? -5.277 -34.188 -14.297 1 92.19 165 GLN A O 1
ATOM 1344 N N . GLY A 1 166 ? -3.213 -34.5 -13.766 1 90.88 166 GLY A N 1
ATOM 1345 C CA . GLY A 1 166 ? -3.006 -35.5 -14.797 1 90.88 166 GLY A CA 1
ATOM 1346 C C . GLY A 1 166 ? -2.707 -34.906 -16.156 1 90.88 166 GLY A C 1
ATOM 1347 O O . GLY A 1 166 ? -2.643 -35.625 -17.156 1 90.88 166 GLY A O 1
ATOM 1348 N N . HIS A 1 167 ? -2.604 -33.5 -16.156 1 89.12 167 HIS A N 1
ATOM 1349 C CA . HIS A 1 167 ? -2.266 -32.781 -17.375 1 89.12 167 HIS A CA 1
ATOM 1350 C C . HIS A 1 167 ? -1.59 -31.453 -17.078 1 89.12 167 HIS A C 1
ATOM 1352 O O . HIS A 1 167 ? -1.57 -31.016 -15.922 1 89.12 167 HIS A O 1
ATOM 1358 N N . SER A 1 168 ? -1.038 -30.828 -18.062 1 89.5 168 SER A N 1
ATOM 1359 C CA . SER A 1 168 ? -0.292 -29.594 -17.859 1 89.5 168 SER A CA 1
ATOM 1360 C C . SER A 1 168 ? -1.073 -28.391 -18.375 1 89.5 168 SER A C 1
ATOM 1362 O O . SER A 1 168 ? -0.484 -27.359 -18.75 1 89.5 168 SER A O 1
ATOM 1364 N N . LYS A 1 169 ? -2.354 -28.516 -18.469 1 87.12 169 LYS A N 1
ATOM 1365 C CA . LYS A 1 169 ? -3.172 -27.391 -18.891 1 87.12 169 LYS A CA 1
ATOM 1366 C C . LYS A 1 169 ? -3.436 -26.438 -17.719 1 87.12 169 LYS A C 1
ATOM 1368 O O . LYS A 1 169 ? -4.301 -26.703 -16.875 1 87.12 169 LYS A O 1
ATOM 1373 N N . PHE A 1 170 ? -2.725 -25.344 -17.656 1 89.12 170 PHE A N 1
ATOM 1374 C CA . PHE A 1 170 ? -2.855 -24.406 -16.547 1 89.12 170 PHE A CA 1
ATOM 1375 C C . PHE A 1 170 ? -3.543 -23.125 -16.984 1 89.12 170 PHE A C 1
ATOM 1377 O O . PHE A 1 170 ? -3.775 -22.219 -16.188 1 89.12 170 PHE A O 1
ATOM 1384 N N . TYR A 1 171 ? -3.82 -22.891 -18.25 1 73.88 171 TYR A N 1
ATOM 1385 C CA . TYR A 1 171 ? -4.48 -21.719 -18.797 1 73.88 171 TYR A CA 1
ATOM 1386 C C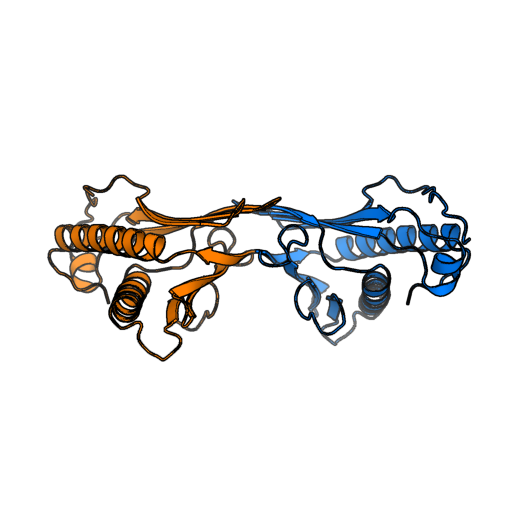 . TYR A 1 171 ? -5.629 -22.125 -19.719 1 73.88 171 TYR A C 1
ATOM 1388 O O . TYR A 1 171 ? -5.652 -23.25 -20.234 1 73.88 171 TYR A O 1
ATOM 1396 N N . MET B 1 1 ? 24.797 34.281 13.25 1 52.78 1 MET B N 1
ATOM 1397 C CA . MET B 1 1 ? 24.516 32.906 13.648 1 52.78 1 MET B CA 1
ATOM 1398 C C . MET B 1 1 ? 23.094 32.75 14.133 1 52.78 1 MET B C 1
ATOM 1400 O O . MET B 1 1 ? 22.656 33.438 15.055 1 52.78 1 MET B O 1
ATOM 1404 N N . PHE B 1 2 ? 22.25 32.188 13.25 1 68.94 2 PHE B N 1
ATOM 1405 C CA . PHE B 1 2 ? 20.844 32.25 13.641 1 68.94 2 PHE B CA 1
ATOM 1406 C C . PHE B 1 2 ? 20.578 31.312 14.812 1 68.94 2 PHE B C 1
ATOM 1408 O O . PHE B 1 2 ? 21.188 30.25 14.922 1 68.94 2 PHE B O 1
ATOM 1415 N N . LYS B 1 3 ? 20.062 31.797 15.812 1 76.31 3 LYS B N 1
ATOM 1416 C CA . LYS B 1 3 ? 19.766 31.094 17.047 1 76.31 3 LYS B CA 1
ATOM 1417 C C . LYS B 1 3 ? 18.766 29.953 16.812 1 76.31 3 LYS B C 1
ATOM 1419 O O . LYS B 1 3 ? 17.719 30.156 16.188 1 76.31 3 LYS B O 1
ATOM 1424 N N . THR B 1 4 ? 19.203 28.703 17.094 1 78.5 4 THR B N 1
ATOM 1425 C CA . THR B 1 4 ? 18.312 27.547 17.047 1 78.5 4 THR B CA 1
ATOM 1426 C C . THR B 1 4 ? 17.375 27.531 18.25 1 78.5 4 THR B C 1
ATOM 1428 O O . THR B 1 4 ? 17.797 27.859 19.375 1 78.5 4 THR B O 1
ATOM 1431 N N . ILE B 1 5 ? 16.125 27.375 18.031 1 80.88 5 ILE B N 1
ATOM 1432 C CA . ILE B 1 5 ? 15.148 27.359 19.109 1 80.88 5 ILE B CA 1
ATOM 1433 C C . ILE B 1 5 ? 14.523 25.969 19.219 1 80.88 5 ILE B C 1
ATOM 1435 O O . ILE B 1 5 ? 14.344 25.281 18.203 1 80.88 5 ILE B O 1
ATOM 1439 N N . LYS B 1 6 ? 14.352 25.578 20.469 1 84.69 6 LYS B N 1
ATOM 1440 C CA . LYS B 1 6 ? 13.516 24.406 20.734 1 84.69 6 LYS B CA 1
ATOM 1441 C C . LYS B 1 6 ? 12.039 24.781 20.766 1 84.69 6 LYS B C 1
ATOM 1443 O O . LYS B 1 6 ? 11.633 25.656 21.531 1 84.69 6 LYS B O 1
ATOM 1448 N N . ILE B 1 7 ? 11.195 24.188 19.953 1 89.38 7 ILE B N 1
ATOM 1449 C CA . ILE B 1 7 ? 9.773 24.516 19.859 1 89.38 7 ILE B CA 1
ATOM 1450 C C . ILE B 1 7 ? 9.016 23.859 21.016 1 89.38 7 ILE B C 1
ATOM 1452 O O . ILE B 1 7 ? 9.102 22.656 21.219 1 89.38 7 ILE B O 1
ATOM 1456 N N . GLU B 1 8 ? 8.305 24.625 21.797 1 88.69 8 GLU B N 1
ATOM 1457 C CA . GLU B 1 8 ? 7.434 24.156 22.859 1 88.69 8 GLU B CA 1
ATOM 1458 C C . GLU B 1 8 ? 5.973 24.156 22.422 1 88.69 8 GLU B C 1
ATOM 1460 O O . GLU B 1 8 ? 5.41 25.203 22.125 1 88.69 8 GLU B O 1
ATOM 1465 N N . SER B 1 9 ? 5.43 22.938 22.391 1 92.62 9 SER B N 1
ATOM 1466 C CA . SER B 1 9 ? 4.047 22.781 21.938 1 92.62 9 SER B CA 1
ATOM 1467 C C . SER B 1 9 ? 3.117 22.516 23.109 1 92.62 9 SER B C 1
ATOM 1469 O O . SER B 1 9 ? 3.465 21.766 24.031 1 92.62 9 SER B O 1
ATOM 1471 N N . ASN B 1 10 ? 1.893 23.109 23.094 1 95.25 10 ASN B N 1
ATOM 1472 C CA . ASN B 1 10 ? 0.839 22.797 24.062 1 95.25 10 ASN B CA 1
ATOM 1473 C C . ASN B 1 10 ? 0.077 21.531 23.656 1 95.25 10 ASN B C 1
ATOM 1475 O O . ASN B 1 10 ? -0.759 21.047 24.422 1 95.25 10 ASN B O 1
ATOM 1479 N N . LEU B 1 11 ? 0.309 21.062 22.453 1 95.81 11 LEU B N 1
ATOM 1480 C CA . LEU B 1 11 ? -0.301 19.812 22.016 1 95.81 11 LEU B CA 1
ATOM 1481 C C . LEU B 1 11 ? 0.518 18.609 22.484 1 95.81 11 LEU B C 1
ATOM 1483 O O . LEU B 1 11 ? 1.751 18.656 22.453 1 95.81 11 LEU B O 1
ATOM 1487 N N . GLU B 1 12 ? -0.199 17.625 22.953 1 96.88 12 GLU B N 1
ATOM 1488 C CA . GLU B 1 12 ? 0.469 16.344 23.188 1 96.88 12 GLU B CA 1
ATOM 1489 C C . GLU B 1 12 ? 0.866 15.672 21.875 1 96.88 12 GLU B C 1
ATOM 1491 O O . GLU B 1 12 ? 0.019 15.445 21.016 1 96.88 12 GLU B O 1
ATOM 1496 N N . LEU B 1 13 ? 2.139 15.344 21.844 1 97 13 LEU B N 1
ATOM 1497 C CA . LEU B 1 13 ? 2.65 14.734 20.625 1 97 13 LEU B CA 1
ATOM 1498 C C . LEU B 1 13 ? 2.93 13.25 20.828 1 97 13 LEU B C 1
ATOM 1500 O O . LEU B 1 13 ? 3.361 12.836 21.906 1 97 13 LEU B O 1
ATOM 1504 N N . PRO B 1 14 ? 2.613 12.398 19.859 1 97.94 14 PRO B N 1
ATOM 1505 C CA . PRO B 1 14 ? 2.043 12.758 18.562 1 97.94 14 PRO B CA 1
ATOM 1506 C C . PRO B 1 14 ? 0.596 13.234 18.656 1 97.94 14 PRO B C 1
ATOM 1508 O O . PRO B 1 14 ? -0.139 12.797 19.547 1 97.94 14 PRO B O 1
ATOM 1511 N N . TYR B 1 15 ? 0.233 14.141 17.766 1 98.62 15 TYR B N 1
ATOM 1512 C CA . TYR B 1 15 ? -1.104 14.719 17.75 1 98.62 15 TYR B CA 1
ATOM 1513 C C . TYR B 1 15 ? -1.933 14.141 16.609 1 98.62 15 TYR B C 1
ATOM 1515 O O . TYR B 1 15 ? -1.563 14.266 15.438 1 98.62 15 TYR B O 1
ATOM 1523 N N . ASN B 1 16 ? -3.051 13.531 16.906 1 98.5 16 ASN B N 1
ATOM 1524 C CA . ASN B 1 16 ? -3.906 12.898 15.898 1 98.5 16 ASN B CA 1
ATOM 1525 C C . ASN B 1 16 ? -4.711 13.938 15.125 1 98.5 16 ASN B C 1
ATOM 1527 O O . ASN B 1 16 ? -5.582 14.602 15.688 1 98.5 16 ASN B O 1
ATOM 1531 N N . LEU B 1 17 ? -4.43 14.047 13.891 1 98.75 17 LEU B N 1
ATOM 1532 C CA . LEU B 1 17 ? -5.133 14.969 12.992 1 98.75 17 LEU B CA 1
ATOM 1533 C C . LEU B 1 17 ? -6.371 14.305 12.406 1 98.75 17 LEU B C 1
ATOM 1535 O O . LEU B 1 17 ? -7.426 14.93 12.297 1 98.75 17 LEU B O 1
ATOM 1539 N N . ILE B 1 18 ? -6.223 13.125 11.961 1 98.69 18 ILE B N 1
ATOM 1540 C CA . ILE B 1 18 ? -7.285 12.297 11.391 1 98.69 18 ILE B CA 1
ATOM 1541 C C . ILE B 1 18 ? -7.285 10.922 12.062 1 98.69 18 ILE B C 1
ATOM 1543 O O . ILE B 1 18 ? -6.23 10.297 12.203 1 98.69 18 ILE B O 1
ATOM 1547 N N . ASP B 1 19 ? -8.344 10.438 12.594 1 98.44 19 ASP B N 1
ATOM 1548 C CA . ASP B 1 19 ? -8.57 9.109 13.148 1 98.44 19 ASP B CA 1
ATOM 1549 C C . ASP B 1 19 ? -9.922 8.555 12.719 1 98.44 19 ASP B C 1
ATOM 1551 O O . ASP B 1 19 ? -10.961 8.977 13.234 1 98.44 19 ASP B O 1
ATOM 1555 N N . ILE B 1 20 ? -9.914 7.672 11.711 1 97.44 20 ILE B N 1
ATOM 1556 C CA . ILE B 1 20 ? -11.18 7.191 11.156 1 97.44 20 ILE B CA 1
ATOM 1557 C C . ILE B 1 20 ? -11.195 5.664 11.148 1 97.44 20 ILE B C 1
ATOM 1559 O O . ILE B 1 20 ? -10.141 5.027 11.055 1 97.44 20 ILE B O 1
ATOM 1563 N N . ARG B 1 21 ? -12.375 5.164 11.25 1 96.5 21 ARG B N 1
ATOM 1564 C CA . ARG B 1 21 ? -12.586 3.723 11.305 1 96.5 21 ARG B CA 1
ATOM 1565 C C . ARG B 1 21 ? -13.719 3.303 10.375 1 96.5 21 ARG B C 1
ATOM 1567 O O . ARG B 1 21 ? -14.688 4.039 10.188 1 96.5 21 ARG B O 1
ATOM 1574 N N . ASP B 1 22 ? -13.609 2.225 9.734 1 96.19 22 ASP B N 1
ATOM 1575 C CA . ASP B 1 22 ? -14.602 1.522 8.922 1 96.19 22 ASP B CA 1
ATOM 1576 C C . ASP B 1 22 ? -14.547 0.017 9.172 1 96.19 22 ASP B C 1
ATOM 1578 O O . ASP B 1 22 ? -13.758 -0.693 8.547 1 96.19 22 ASP B O 1
ATOM 1582 N N . GLY B 1 23 ? -15.461 -0.449 10.047 1 93.31 23 GLY B N 1
ATOM 1583 C CA . GLY B 1 23 ? -15.344 -1.842 10.445 1 93.31 23 GLY B CA 1
ATOM 1584 C C . GLY B 1 23 ? -14.023 -2.156 11.125 1 93.31 23 GLY B C 1
ATOM 1585 O O . GLY B 1 23 ? -13.672 -1.533 12.133 1 93.31 23 GLY B O 1
ATOM 1586 N N . GLU B 1 24 ? -13.305 -3.107 10.57 1 92.38 24 GLU B N 1
ATOM 1587 C CA . GLU B 1 24 ? -12.039 -3.525 11.156 1 92.38 24 GLU B CA 1
ATOM 1588 C C . GLU B 1 24 ? -10.891 -2.633 10.68 1 92.38 24 GLU B C 1
ATOM 1590 O O . GLU B 1 24 ? -9.766 -2.746 11.172 1 92.38 24 GLU B O 1
ATOM 1595 N N . LYS B 1 25 ? -11.203 -1.762 9.797 1 96.88 25 LYS B N 1
ATOM 1596 C CA . LYS B 1 25 ? -10.18 -0.858 9.273 1 96.88 25 LYS B CA 1
ATOM 1597 C C . LYS B 1 25 ? -10.023 0.369 10.164 1 96.88 25 LYS B C 1
ATOM 1599 O O . LYS B 1 25 ? -11.016 0.952 10.609 1 96.88 25 LYS B O 1
ATOM 1604 N N . ARG B 1 26 ? -8.805 0.739 10.422 1 98.12 26 ARG B N 1
ATOM 1605 C CA . ARG B 1 26 ? -8.516 1.991 11.117 1 98.12 26 ARG B CA 1
ATOM 1606 C C . ARG B 1 26 ? -7.375 2.742 10.445 1 98.12 26 ARG B C 1
ATOM 1608 O O . ARG B 1 26 ? -6.316 2.168 10.18 1 98.12 26 ARG B O 1
ATOM 1615 N N . PHE B 1 27 ? -7.594 3.975 10.109 1 98.62 27 PHE B N 1
ATOM 1616 C CA . PHE B 1 27 ? -6.605 4.879 9.531 1 98.62 27 PHE B CA 1
ATOM 1617 C C . PHE B 1 27 ? -6.371 6.078 10.445 1 98.62 27 PHE B C 1
ATOM 1619 O O . PHE B 1 27 ? -7.32 6.754 10.852 1 98.62 27 PHE B O 1
ATOM 1626 N N . MET B 1 28 ? -5.109 6.309 10.789 1 98.75 28 MET B N 1
ATOM 1627 C CA . MET B 1 28 ? -4.734 7.461 11.594 1 98.75 28 MET B CA 1
ATOM 1628 C C . MET B 1 28 ? -3.623 8.266 10.922 1 98.75 28 MET B C 1
ATOM 1630 O O . MET B 1 28 ? -2.652 7.691 10.422 1 98.75 28 MET B O 1
ATOM 1634 N N . PHE B 1 29 ? -3.797 9.516 10.82 1 98.81 29 PHE B N 1
ATOM 1635 C CA . PHE B 1 29 ? -2.809 10.477 10.352 1 98.81 29 PHE B CA 1
ATOM 1636 C C . PHE B 1 29 ? -2.467 11.484 11.445 1 98.81 29 PHE B C 1
ATOM 1638 O O . PHE B 1 29 ? -3.354 12.141 11.992 1 98.81 29 PHE B O 1
ATOM 1645 N N . SER B 1 30 ? -1.157 11.562 11.805 1 98.81 30 SER B N 1
ATOM 1646 C CA . SER B 1 30 ? -0.772 12.352 12.977 1 98.81 30 SER B CA 1
ATOM 1647 C C . SER B 1 30 ? 0.425 13.242 12.672 1 98.81 30 SER B C 1
ATOM 1649 O O . SER B 1 30 ? 1.229 12.938 11.789 1 98.81 30 SER B O 1
ATOM 1651 N N . PHE B 1 31 ? 0.487 14.344 13.359 1 98.75 31 PHE B N 1
ATOM 1652 C CA . PHE B 1 31 ? 1.718 15.117 13.469 1 98.75 31 PHE B CA 1
ATOM 1653 C C . PHE B 1 31 ? 2.623 14.539 14.555 1 98.75 31 PHE B C 1
ATOM 1655 O O . PHE B 1 31 ? 2.283 14.578 15.734 1 98.75 31 PHE B O 1
ATOM 1662 N N . LYS B 1 32 ? 3.676 14.039 14.125 1 98.31 32 LYS B N 1
ATOM 1663 C CA . LYS B 1 32 ? 4.547 13.273 15.008 1 98.31 32 LYS B CA 1
ATOM 1664 C C . LYS B 1 32 ? 5.352 14.203 15.922 1 98.31 32 LYS B C 1
ATOM 1666 O O . LYS B 1 32 ? 5.383 14.008 17.141 1 98.31 32 LYS B O 1
ATOM 1671 N N . CYS B 1 33 ? 6.047 15.148 15.297 1 97.5 33 CYS B N 1
ATOM 1672 C CA . CYS B 1 33 ? 6.902 16.047 16.047 1 97.5 33 CYS B CA 1
ATOM 1673 C C . CYS B 1 33 ? 7.379 17.203 15.18 1 97.5 33 CYS B C 1
ATOM 1675 O O . CYS B 1 33 ? 7.277 17.156 13.953 1 97.5 33 CYS B O 1
ATOM 1677 N N . PHE B 1 34 ? 7.906 18.266 15.859 1 96.44 34 PHE B N 1
ATOM 1678 C CA . PHE B 1 34 ? 8.57 19.359 15.164 1 96.44 34 PHE B CA 1
ATOM 1679 C C . PHE B 1 34 ? 10 18.984 14.797 1 96.44 34 PHE B C 1
ATOM 1681 O O . PHE B 1 34 ? 10.648 18.219 15.516 1 96.44 34 PHE B O 1
ATOM 1688 N N . ASP B 1 35 ? 10.445 19.531 13.664 1 94.81 35 ASP B N 1
ATOM 1689 C CA . ASP B 1 35 ? 11.852 19.344 13.312 1 94.81 35 ASP B CA 1
ATOM 1690 C C . ASP B 1 35 ? 12.758 20.016 14.336 1 94.81 35 ASP B C 1
ATOM 1692 O O . ASP B 1 35 ? 12.406 21.062 14.906 1 94.81 35 ASP B O 1
ATOM 1696 N N . ASP B 1 36 ? 13.945 19.453 14.445 1 90.69 36 ASP B N 1
ATOM 1697 C CA . ASP B 1 36 ? 14.93 20.016 15.359 1 90.69 36 ASP B CA 1
ATOM 1698 C C . ASP B 1 36 ? 15.664 21.203 14.719 1 90.69 36 ASP B C 1
ATOM 1700 O O . ASP B 1 36 ? 15.703 21.312 13.492 1 90.69 36 ASP B O 1
ATOM 1704 N N . ASN B 1 37 ? 16.219 22 15.508 1 87.75 37 ASN B N 1
ATOM 1705 C CA . ASN B 1 37 ? 17.188 23.031 15.133 1 87.75 37 ASN B CA 1
ATOM 1706 C C . ASN B 1 37 ? 16.578 24.031 14.133 1 87.75 37 ASN B C 1
ATOM 1708 O O . ASN B 1 37 ? 17.219 24.375 13.141 1 87.75 37 ASN B O 1
ATOM 1712 N N . GLN B 1 38 ? 15.359 24.344 14.391 1 90.75 38 GLN B N 1
ATOM 1713 C CA . GLN B 1 38 ? 14.766 25.406 13.586 1 90.75 38 GLN B CA 1
ATOM 1714 C C . GLN B 1 38 ? 15.125 26.781 14.148 1 90.75 38 GLN B C 1
ATOM 1716 O O . GLN B 1 38 ? 15.242 26.953 15.359 1 90.75 38 GLN B O 1
ATOM 1721 N N . SER B 1 39 ? 15.398 27.75 13.297 1 89.06 39 SER B N 1
ATOM 1722 C CA . SER B 1 39 ? 15.773 29.094 13.734 1 89.06 39 SER B CA 1
ATOM 1723 C C . SER B 1 39 ? 14.578 30.047 13.672 1 89.06 39 SER B C 1
ATOM 1725 O O . SER B 1 39 ? 13.617 29.797 12.945 1 89.06 39 SER B O 1
ATOM 1727 N N . GLU B 1 40 ? 14.711 31.062 14.422 1 84.81 40 GLU B N 1
ATOM 1728 C CA . GLU B 1 40 ? 13.68 32.094 14.367 1 84.81 40 GLU B CA 1
ATOM 1729 C C . GLU B 1 40 ? 13.523 32.656 12.953 1 84.81 40 GLU B C 1
ATOM 1731 O O . GLU B 1 40 ? 12.398 32.906 12.508 1 84.81 40 GLU B O 1
ATOM 1736 N N . TYR B 1 41 ? 14.57 32.75 12.328 1 85.94 41 TYR B N 1
ATOM 1737 C CA . TYR B 1 41 ? 14.555 33.25 10.961 1 85.94 41 TYR B CA 1
ATOM 1738 C C . TYR B 1 41 ? 13.805 32.312 10.031 1 85.94 41 TYR B C 1
ATOM 1740 O O . TYR B 1 41 ? 12.945 32.75 9.258 1 85.94 41 TYR B O 1
ATOM 1748 N N . SER B 1 42 ? 14.102 31.094 10.117 1 86.19 42 SER B N 1
ATOM 1749 C CA . SER B 1 42 ? 13.461 30.109 9.258 1 86.19 42 SER B CA 1
ATOM 1750 C C . SER B 1 42 ? 11.961 30.016 9.531 1 86.19 42 SER B C 1
ATOM 1752 O O . SER B 1 42 ? 11.164 29.859 8.609 1 86.19 42 SER B O 1
ATOM 1754 N N . ILE B 1 43 ? 11.633 30.109 10.734 1 88.25 43 ILE B N 1
ATOM 1755 C CA . ILE B 1 43 ? 10.234 30.031 11.133 1 88.25 43 ILE B CA 1
ATOM 1756 C C . ILE B 1 43 ? 9.484 31.266 10.609 1 88.25 43 ILE B C 1
ATOM 1758 O O . ILE B 1 43 ? 8.367 31.141 10.086 1 88.25 43 ILE B O 1
ATOM 1762 N N . GLN B 1 44 ? 10.117 32.438 10.719 1 84.88 44 GLN B N 1
ATOM 1763 C CA . GLN B 1 44 ? 9.5 33.656 10.234 1 84.88 44 GLN B CA 1
ATOM 1764 C C . GLN B 1 44 ? 9.352 33.656 8.719 1 84.88 44 GLN B C 1
ATOM 1766 O O . GLN B 1 44 ? 8.344 34.094 8.18 1 84.88 44 GLN B O 1
ATOM 1771 N N . ALA B 1 45 ? 10.281 33 8.117 1 84.38 45 ALA B N 1
ATOM 1772 C CA . ALA B 1 45 ? 10.312 33.031 6.656 1 84.38 45 ALA B CA 1
ATOM 1773 C C . ALA B 1 45 ? 9.43 31.922 6.078 1 84.38 45 ALA B C 1
ATOM 1775 O O . ALA B 1 45 ? 8.781 32.125 5.043 1 84.38 45 ALA B O 1
ATOM 1776 N N . GLY B 1 46 ? 9.383 30.766 6.762 1 86.19 46 GLY B N 1
ATOM 1777 C CA . GLY B 1 46 ? 8.75 29.625 6.121 1 86.19 46 GLY B CA 1
ATOM 1778 C C . GLY B 1 46 ? 7.789 28.891 7.035 1 86.19 46 GLY B C 1
ATOM 1779 O O . GLY B 1 46 ? 7.098 27.953 6.605 1 86.19 46 GLY B O 1
ATOM 1780 N N . GLY B 1 47 ? 7.762 29.281 8.266 1 88.81 47 GLY B N 1
ATOM 1781 C CA . GLY B 1 47 ? 6.93 28.578 9.227 1 88.81 47 GLY B CA 1
ATOM 1782 C C . GLY B 1 47 ? 7.637 27.422 9.898 1 88.81 47 GLY B C 1
ATOM 1783 O O . GLY B 1 47 ? 8.758 27.078 9.531 1 88.81 47 GLY B O 1
ATOM 1784 N N . VAL B 1 48 ? 6.961 26.859 10.875 1 92.88 48 VAL B N 1
ATOM 1785 C CA . VAL B 1 48 ? 7.5 25.703 11.578 1 92.88 48 VAL B CA 1
ATOM 1786 C C . VAL B 1 48 ? 7.402 24.469 10.68 1 92.88 48 VAL B C 1
ATOM 1788 O O . VAL B 1 48 ? 6.547 24.391 9.797 1 92.88 48 VAL B O 1
ATOM 1791 N N . THR B 1 49 ? 8.281 23.562 10.883 1 94.25 49 THR B N 1
ATOM 1792 C CA . THR B 1 49 ? 8.281 22.312 10.148 1 94.25 49 THR B CA 1
ATOM 1793 C C . THR B 1 49 ? 8.273 21.125 11.109 1 94.25 49 THR B C 1
ATOM 1795 O O . THR B 1 49 ? 8.547 21.281 12.305 1 94.25 49 THR B O 1
ATOM 1798 N N . GLY B 1 50 ? 7.84 20.031 10.578 1 96 50 GLY B N 1
ATOM 1799 C CA . GLY B 1 50 ? 7.797 18.812 11.375 1 96 50 GLY B CA 1
ATOM 1800 C C . GLY B 1 50 ? 7.551 17.562 10.555 1 96 50 GLY B C 1
ATOM 1801 O O . GLY B 1 50 ? 7.734 17.578 9.336 1 96 50 GLY B O 1
ATOM 1802 N N . LYS B 1 51 ? 7.258 16.453 11.305 1 97.38 51 LYS B N 1
ATOM 1803 C CA . LYS B 1 51 ? 7.082 15.148 10.688 1 97.38 51 LYS B CA 1
ATOM 1804 C C . LYS B 1 51 ? 5.66 14.625 10.883 1 97.38 51 LYS B C 1
ATOM 1806 O O . LYS B 1 51 ? 5.055 14.852 11.938 1 97.38 51 LYS B O 1
ATOM 1811 N N . PHE B 1 52 ? 5.195 13.969 9.867 1 98.25 52 PHE B N 1
ATOM 1812 C CA . PHE B 1 52 ? 3.873 13.352 9.898 1 98.25 52 PHE B CA 1
ATOM 1813 C C . PHE B 1 52 ? 3.984 11.836 9.828 1 98.25 52 PHE B C 1
ATOM 1815 O O . PHE B 1 52 ? 4.945 11.305 9.273 1 98.25 52 PHE B O 1
ATOM 1822 N N . GLU B 1 53 ? 3.037 11.188 10.445 1 98.44 53 GLU B N 1
ATOM 1823 C CA . GLU B 1 53 ? 3.008 9.727 10.5 1 98.44 53 GLU B CA 1
ATOM 1824 C C . GLU B 1 53 ? 1.617 9.195 10.172 1 98.44 53 GLU B C 1
ATOM 1826 O O . GLU B 1 53 ? 0.608 9.812 10.523 1 98.44 53 GLU B O 1
ATOM 1831 N N . VAL B 1 54 ? 1.599 8.031 9.484 1 98.5 54 VAL B N 1
ATOM 1832 C CA . VAL B 1 54 ? 0.35 7.348 9.164 1 98.5 54 VAL B CA 1
ATOM 1833 C C . VAL B 1 54 ? 0.332 5.969 9.82 1 98.5 54 VAL B C 1
ATOM 1835 O O . VAL B 1 54 ? 1.356 5.285 9.867 1 98.5 54 VAL B O 1
ATOM 1838 N N . THR B 1 55 ? -0.74 5.645 10.383 1 98.62 55 THR B N 1
ATOM 1839 C CA . THR B 1 55 ? -1.02 4.309 10.898 1 98.62 55 THR B CA 1
ATOM 1840 C C . THR B 1 55 ? -2.236 3.705 10.195 1 98.62 55 THR B C 1
ATOM 1842 O O . THR B 1 55 ? -3.264 4.367 10.047 1 98.62 55 THR B O 1
ATOM 1845 N N . TYR B 1 56 ? -2.115 2.516 9.688 1 98.56 56 TYR B N 1
ATOM 1846 C CA . TYR B 1 56 ? -3.23 1.816 9.062 1 98.56 56 TYR B CA 1
ATOM 1847 C C . TYR B 1 56 ? -3.275 0.357 9.5 1 98.56 56 TYR B C 1
ATOM 1849 O O . TYR B 1 56 ? -2.254 -0.334 9.484 1 98.56 56 TYR B O 1
ATOM 1857 N N . LYS B 1 57 ? -4.371 -0.029 9.914 1 97.75 57 LYS B N 1
ATOM 1858 C CA . LYS B 1 57 ? -4.609 -1.417 10.297 1 97.75 57 LYS B CA 1
ATOM 1859 C C . LYS B 1 57 ? -5.863 -1.967 9.625 1 97.75 57 LYS B C 1
ATOM 1861 O O . LYS B 1 57 ? -6.922 -1.339 9.664 1 97.75 57 LYS B O 1
ATOM 1866 N N . CYS B 1 58 ? -5.699 -3.059 8.914 1 95.06 58 CYS B N 1
ATOM 1867 C CA . CYS B 1 58 ? -6.801 -3.799 8.305 1 95.06 58 CYS B CA 1
ATOM 1868 C C . CYS B 1 58 ? -6.449 -5.277 8.164 1 95.06 58 CYS B C 1
ATOM 1870 O O . CYS B 1 58 ? -5.43 -5.621 7.566 1 95.06 58 CYS B O 1
ATOM 1872 N N . SER B 1 59 ? -7.312 -6.215 8.398 1 91.88 59 SER B N 1
ATOM 1873 C CA . SER B 1 59 ? -7.199 -7.668 8.328 1 91.88 59 SER B CA 1
ATOM 1874 C C . SER B 1 59 ? -5.91 -8.094 7.633 1 91.88 59 SER B C 1
ATOM 1876 O O . SER B 1 59 ? -5.918 -8.398 6.438 1 91.88 59 SER B O 1
ATOM 1878 N N . GLY B 1 60 ? -4.762 -8.125 8.328 1 95.19 60 GLY B N 1
ATOM 1879 C CA . GLY B 1 60 ? -3.502 -8.641 7.82 1 95.19 60 GLY B CA 1
ATOM 1880 C C . GLY B 1 60 ? -2.502 -7.555 7.477 1 95.19 60 GLY B C 1
ATOM 1881 O O . GLY B 1 60 ? -1.406 -7.84 6.996 1 95.19 60 GLY B O 1
ATOM 1882 N N . ILE B 1 61 ? -2.936 -6.293 7.637 1 97.62 61 ILE B N 1
ATOM 1883 C CA . ILE B 1 61 ? -2.018 -5.18 7.426 1 97.62 61 ILE B CA 1
ATOM 1884 C C . ILE B 1 61 ? -1.884 -4.367 8.711 1 97.62 61 ILE B C 1
ATOM 1886 O O . ILE B 1 61 ? -2.885 -3.939 9.289 1 97.62 61 ILE B O 1
ATOM 1890 N N . ASP B 1 62 ? -0.81 -4.238 9.219 1 98.19 62 ASP B N 1
ATOM 1891 C CA . ASP B 1 62 ? -0.435 -3.373 10.336 1 98.19 62 ASP B CA 1
ATOM 1892 C C . ASP B 1 62 ? 0.734 -2.465 9.961 1 98.19 62 ASP B C 1
ATOM 1894 O O . ASP B 1 62 ? 1.838 -2.943 9.695 1 98.19 62 ASP B O 1
ATOM 1898 N N . SER B 1 63 ? 0.44 -1.165 9.938 1 98.31 63 SER B N 1
ATOM 1899 C CA . SER B 1 63 ? 1.484 -0.273 9.445 1 98.31 63 SER B CA 1
ATOM 1900 C C . SER B 1 63 ? 1.548 1.012 10.266 1 98.31 63 SER B C 1
ATOM 1902 O O . SER B 1 63 ? 0.522 1.498 10.75 1 98.31 63 SER B O 1
ATOM 1904 N N . LYS B 1 64 ? 2.686 1.533 10.43 1 98.62 64 LYS B N 1
ATOM 1905 C CA . LYS B 1 64 ? 2.99 2.826 11.031 1 98.62 64 LYS B CA 1
ATOM 1906 C C . LYS B 1 64 ? 4.312 3.383 10.508 1 98.62 64 LYS B C 1
ATOM 1908 O O . LYS B 1 64 ? 5.371 2.793 10.734 1 98.62 64 LYS B O 1
ATOM 1913 N N . PHE B 1 65 ? 4.23 4.492 9.812 1 98.25 65 PHE B N 1
ATOM 1914 C CA . PHE B 1 65 ? 5.461 5.031 9.242 1 98.25 65 PHE B CA 1
ATOM 1915 C C . PHE B 1 65 ? 5.32 6.52 8.953 1 98.25 65 PHE B C 1
ATOM 1917 O O . PHE B 1 65 ? 4.203 7.035 8.867 1 98.25 65 PHE B O 1
ATOM 1924 N N . GLU B 1 66 ? 6.434 7.219 8.836 1 97.75 66 GLU B N 1
ATOM 1925 C CA . GLU B 1 66 ? 6.457 8.625 8.453 1 97.75 66 GLU B CA 1
ATOM 1926 C C . GLU B 1 66 ? 6.16 8.797 6.965 1 97.75 66 GLU B C 1
ATOM 1928 O O . GLU B 1 66 ? 6.531 7.949 6.152 1 97.75 66 GLU B O 1
ATOM 1933 N N . CYS B 1 67 ? 5.496 9.867 6.602 1 96 67 CYS B N 1
ATOM 1934 C CA . CYS B 1 67 ? 5.117 10.102 5.215 1 96 67 CYS B CA 1
ATOM 1935 C C . CYS B 1 67 ? 5.551 11.492 4.758 1 96 67 CYS B C 1
ATOM 1937 O O . CYS B 1 67 ? 6.039 12.289 5.562 1 96 67 CYS B O 1
ATOM 1939 N N . ASP B 1 68 ? 5.441 11.703 3.453 1 94.5 68 ASP B N 1
ATOM 1940 C CA . ASP B 1 68 ? 5.914 12.93 2.814 1 94.5 68 ASP B CA 1
ATOM 1941 C C . ASP B 1 68 ? 4.793 13.961 2.713 1 94.5 68 ASP B C 1
ATOM 1943 O O . ASP B 1 68 ? 4.137 14.07 1.676 1 94.5 68 ASP B O 1
ATOM 1947 N N . ILE B 1 69 ? 4.609 14.711 3.752 1 94.06 69 ILE B N 1
ATOM 1948 C CA . ILE B 1 69 ? 3.629 15.789 3.828 1 94.06 69 ILE B CA 1
ATOM 1949 C C . ILE B 1 69 ? 4.23 16.984 4.555 1 94.06 69 ILE B C 1
ATOM 1951 O O . ILE B 1 69 ? 5 16.828 5.504 1 94.06 69 ILE B O 1
ATOM 1955 N N . THR B 1 70 ? 3.939 18.172 4.125 1 93.06 70 THR B N 1
ATOM 1956 C CA . THR B 1 70 ? 4.336 19.391 4.824 1 93.06 70 THR B CA 1
ATOM 1957 C C . THR B 1 70 ? 3.137 20.031 5.508 1 93.06 70 THR B C 1
ATOM 1959 O O . THR B 1 70 ? 1.989 19.703 5.203 1 93.06 70 THR B O 1
ATOM 1962 N N . ILE B 1 71 ? 3.434 20.938 6.422 1 95.19 71 ILE B N 1
ATOM 1963 C CA . ILE B 1 71 ? 2.389 21.719 7.082 1 95.19 71 ILE B CA 1
ATOM 1964 C C . ILE B 1 71 ? 1.595 22.5 6.043 1 95.19 71 ILE B C 1
ATOM 1966 O O . ILE B 1 71 ? 0.372 22.625 6.148 1 95.19 71 ILE B O 1
ATOM 1970 N N . GLY B 1 72 ? 2.27 22.984 5.043 1 93 72 GLY B N 1
ATOM 1971 C CA . GLY B 1 72 ? 1.582 23.688 3.969 1 93 72 GLY B CA 1
ATOM 1972 C C . GLY B 1 72 ? 0.591 22.812 3.227 1 93 72 GLY B C 1
ATOM 1973 O O . GLY B 1 72 ? -0.527 23.234 2.934 1 93 72 GLY B O 1
ATOM 1974 N N . ASN B 1 73 ? 0.979 21.594 2.846 1 93.38 73 ASN B N 1
ATOM 1975 C CA . ASN B 1 73 ? 0.073 20.656 2.203 1 93.38 73 ASN B CA 1
ATOM 1976 C C . ASN B 1 73 ? -1.175 20.406 3.047 1 93.38 73 ASN B C 1
ATOM 1978 O O . ASN B 1 73 ? -2.291 20.391 2.523 1 93.38 73 ASN B O 1
ATOM 1982 N N . LEU B 1 74 ? -0.919 20.234 4.332 1 96.5 74 LEU B N 1
ATOM 1983 C CA . LEU B 1 74 ? -2.012 19.984 5.266 1 96.5 74 LEU B CA 1
ATOM 1984 C C . LEU B 1 74 ? -2.965 21.172 5.328 1 96.5 74 LEU B C 1
ATOM 1986 O O . LEU B 1 74 ? -4.18 20.984 5.434 1 96.5 74 LEU B O 1
ATOM 1990 N N . TYR B 1 75 ? -2.4 22.328 5.34 1 94.88 75 TYR B N 1
ATOM 1991 C CA . TYR B 1 75 ? -3.236 23.531 5.426 1 94.88 75 TYR B CA 1
ATOM 1992 C C . TYR B 1 75 ? -4.152 23.641 4.215 1 94.88 75 TYR B C 1
ATOM 1994 O O . TYR B 1 75 ? -5.336 23.953 4.352 1 94.88 75 TYR B O 1
ATOM 2002 N N . TYR B 1 76 ? -3.633 23.375 3.045 1 92.25 76 TYR B N 1
ATOM 2003 C CA . TYR B 1 76 ? -4.453 23.406 1.84 1 92.25 76 TYR B CA 1
ATOM 2004 C C . TYR B 1 76 ? -5.594 22.391 1.938 1 92.25 76 TYR B C 1
ATOM 2006 O O . TYR B 1 76 ? -6.73 22.703 1.573 1 92.25 76 TYR B O 1
ATOM 2014 N N . PHE B 1 77 ? -5.281 21.266 2.367 1 94.94 77 PHE B N 1
ATOM 2015 C CA . PHE B 1 77 ? -6.297 20.25 2.578 1 94.94 77 PHE B CA 1
ATOM 2016 C C . PHE B 1 77 ? -7.363 20.734 3.553 1 94.94 77 PHE B C 1
ATOM 2018 O O . PHE B 1 77 ? -8.555 20.531 3.33 1 94.94 77 PHE B O 1
ATOM 2025 N N . TYR B 1 78 ? -6.918 21.344 4.688 1 95.5 78 TYR B N 1
ATOM 2026 C CA . TYR B 1 78 ? -7.82 21.875 5.711 1 95.5 78 TYR B CA 1
ATOM 2027 C C . TYR B 1 78 ? -8.82 22.844 5.105 1 95.5 78 TYR B C 1
ATOM 2029 O O . TYR B 1 78 ? -10.023 22.719 5.324 1 95.5 78 TYR B O 1
ATOM 2037 N N . ILE B 1 79 ? -8.359 23.734 4.281 1 92.06 79 ILE B N 1
ATOM 2038 C CA . ILE B 1 79 ? -9.211 24.75 3.66 1 92.06 79 ILE B CA 1
ATOM 2039 C C . ILE B 1 79 ? -10.195 24.062 2.707 1 92.06 79 ILE B C 1
ATOM 2041 O O . ILE B 1 79 ? -11.383 24.391 2.699 1 92.06 79 ILE B O 1
ATOM 2045 N N . GLU B 1 80 ? -9.688 23.125 1.966 1 90.75 80 GLU B N 1
ATOM 2046 C CA . GLU B 1 80 ? -10.547 22.422 1.027 1 90.75 80 GLU B CA 1
ATOM 2047 C C . GLU B 1 80 ? -11.641 21.641 1.76 1 90.75 80 GLU B C 1
ATOM 2049 O O . GLU B 1 80 ? -12.805 21.672 1.353 1 90.75 80 GLU B O 1
ATOM 2054 N N . LEU B 1 81 ? -11.25 20.953 2.789 1 93.12 81 LEU B N 1
ATOM 2055 C CA . LEU B 1 81 ? -12.203 20.141 3.545 1 93.12 81 LEU B CA 1
ATOM 2056 C C . LEU B 1 81 ? -13.273 21.031 4.184 1 93.12 81 LEU B C 1
ATOM 2058 O O . LEU B 1 81 ? -14.453 20.688 4.191 1 93.12 81 LEU B O 1
ATOM 2062 N N . GLU B 1 82 ? -12.836 22.156 4.734 1 90.06 82 GLU B N 1
ATOM 2063 C CA . GLU B 1 82 ? -13.773 23.109 5.328 1 90.06 82 GLU B CA 1
ATOM 2064 C C . GLU B 1 82 ? -14.789 23.594 4.301 1 90.06 82 GLU B C 1
ATOM 2066 O O . GLU B 1 82 ? -15.984 23.672 4.59 1 90.06 82 GLU B O 1
ATOM 2071 N N . ASN B 1 83 ? -14.32 23.875 3.123 1 86.75 83 ASN B N 1
ATOM 2072 C CA . ASN B 1 83 ? -15.195 24.359 2.059 1 86.75 83 ASN B CA 1
ATOM 2073 C C . ASN B 1 83 ? -16.219 23.312 1.656 1 86.75 83 ASN B C 1
ATOM 2075 O O . ASN B 1 83 ? -17.391 23.625 1.422 1 86.75 83 ASN B O 1
ATOM 2079 N N . VAL B 1 84 ? -15.75 22.109 1.566 1 84.25 84 VAL B N 1
ATOM 2080 C CA . VAL B 1 84 ? -16.641 21.016 1.195 1 84.25 84 VAL B CA 1
ATOM 2081 C C . VAL B 1 84 ? -17.688 20.797 2.289 1 84.25 84 VAL B C 1
ATOM 2083 O O . VAL B 1 84 ? -18.859 20.578 1.997 1 84.25 84 VAL B O 1
ATOM 2086 N N . TYR B 1 85 ? -17.234 20.828 3.424 1 82.06 85 TYR B N 1
ATOM 2087 C CA . TYR B 1 85 ? -18.109 20.578 4.57 1 82.06 85 TYR B CA 1
ATOM 2088 C C . TYR B 1 85 ? -19.188 21.656 4.676 1 82.06 85 TYR B C 1
ATOM 2090 O O . TYR B 1 85 ? -20.328 21.375 5.059 1 82.06 85 TYR B O 1
ATOM 2098 N N . GLU B 1 86 ? -18.906 22.844 4.34 1 78.75 86 GLU B N 1
ATOM 2099 C CA . GLU B 1 86 ? -19.844 23.969 4.43 1 78.75 86 GLU B CA 1
ATOM 2100 C C . GLU B 1 86 ? -20.797 23.984 3.234 1 78.75 86 GLU B C 1
ATOM 2102 O O . GLU B 1 86 ? -21.922 24.453 3.346 1 78.75 86 GLU B O 1
ATOM 2107 N N . CYS B 1 87 ? -20.312 23.531 2.016 1 67.31 87 CYS B N 1
ATOM 2108 C CA . CYS B 1 87 ? -21.094 23.75 0.802 1 67.31 87 CYS B CA 1
ATOM 2109 C C . CYS B 1 87 ? -21.719 22.438 0.328 1 67.31 87 CYS B C 1
ATOM 2111 O O . CYS B 1 87 ? -22.219 22.359 -0.795 1 67.31 87 CYS B O 1
ATOM 2113 N N . LEU B 1 88 ? -22.047 21.469 1.063 1 59.28 88 LEU B N 1
ATOM 2114 C CA . LEU B 1 88 ? -22.359 20.156 0.536 1 59.28 88 LEU B CA 1
ATOM 2115 C C . LEU B 1 88 ? -23.438 20.25 -0.551 1 59.28 88 LEU B C 1
ATOM 2117 O O . LEU B 1 88 ? -24.109 19.25 -0.852 1 59.28 88 LEU B O 1
ATOM 2121 N N . PRO B 1 89 ? -23.859 21.391 -1.13 1 56.09 89 PRO B N 1
ATOM 2122 C CA . PRO B 1 89 ? -25.016 21.031 -1.954 1 56.09 89 PRO B CA 1
ATOM 2123 C C . PRO B 1 89 ? -24.688 19.938 -2.971 1 56.09 89 PRO B C 1
ATOM 2125 O O . PRO B 1 89 ? -24.547 18.766 -2.602 1 56.09 89 PRO B O 1
ATOM 2128 N N . GLY B 1 90 ? -24.938 20.094 -4.324 1 50.97 90 GLY B N 1
ATOM 2129 C CA . GLY B 1 90 ? -25.094 19.359 -5.566 1 50.97 90 GLY B CA 1
ATOM 2130 C C . GLY B 1 90 ? -23.875 18.547 -5.934 1 50.97 90 GLY B C 1
ATOM 2131 O O . GLY B 1 90 ? -23.984 17.406 -6.391 1 50.97 90 GLY B O 1
ATOM 2132 N N . ILE B 1 91 ? -22.719 19.203 -6.289 1 58.12 91 ILE B N 1
ATOM 2133 C CA . ILE B 1 91 ? -21.578 18.562 -6.926 1 58.12 91 ILE B CA 1
ATOM 2134 C C . ILE B 1 91 ? -20.859 17.672 -5.914 1 58.12 91 ILE B C 1
ATOM 2136 O O . ILE B 1 91 ? -21.016 17.859 -4.703 1 58.12 91 ILE B O 1
ATOM 2140 N N . GLU B 1 92 ? -20.297 16.516 -6.355 1 66.31 92 GLU B N 1
ATOM 2141 C CA . GLU B 1 92 ? -19.5 15.602 -5.527 1 66.31 92 GLU B CA 1
ATOM 2142 C C . GLU B 1 92 ? -18.234 16.297 -5.008 1 66.31 92 GLU B C 1
ATOM 2144 O O . GLU B 1 92 ? -17.203 16.266 -5.664 1 66.31 92 GLU B O 1
ATOM 2149 N N . PRO B 1 93 ? -18.391 17.031 -3.834 1 81.31 93 PRO B N 1
ATOM 2150 C CA . PRO B 1 93 ? -17.25 17.75 -3.27 1 81.31 93 PRO B CA 1
ATOM 2151 C C . PRO B 1 93 ? -16.094 16.828 -2.918 1 81.31 93 PRO B C 1
ATOM 2153 O O . PRO B 1 93 ? -16.297 15.695 -2.508 1 81.31 93 PRO B O 1
ATOM 2156 N N . VAL B 1 94 ? -14.875 17.359 -3.322 1 88.25 94 VAL B N 1
ATOM 2157 C CA . VAL B 1 94 ? -13.672 16.562 -3.082 1 88.25 94 VAL B CA 1
ATOM 2158 C C . VAL B 1 94 ? -12.648 17.391 -2.311 1 88.25 94 VAL B C 1
ATOM 2160 O O . VAL B 1 94 ? -12.477 18.578 -2.58 1 88.25 94 VAL B O 1
ATOM 2163 N N . ALA B 1 95 ? -12.047 16.859 -1.301 1 93 95 ALA B N 1
ATOM 2164 C CA . ALA B 1 95 ? -10.875 17.422 -0.623 1 93 95 ALA B CA 1
ATOM 2165 C C . ALA B 1 95 ? -9.68 16.469 -0.729 1 93 95 ALA B C 1
ATOM 2167 O O . ALA B 1 95 ? -9.82 15.258 -0.521 1 93 95 ALA B O 1
ATOM 2168 N N . VAL B 1 96 ? -8.492 16.969 -1.064 1 92.94 96 VAL B N 1
ATOM 2169 C CA . VAL B 1 96 ? -7.352 16.109 -1.359 1 92.94 96 VAL B CA 1
ATOM 2170 C C . VAL B 1 96 ? -6.145 16.547 -0.528 1 92.94 96 VAL B C 1
ATOM 2172 O O . VAL B 1 96 ? -5.75 17.719 -0.557 1 92.94 96 VAL B O 1
ATOM 2175 N N . LEU B 1 97 ? -5.613 15.688 0.299 1 95.81 97 LEU B N 1
ATOM 2176 C CA . LEU B 1 97 ? -4.297 15.844 0.906 1 95.81 97 LEU B CA 1
ATOM 2177 C C . LEU B 1 97 ? -3.215 15.234 0.021 1 95.81 97 LEU B C 1
ATOM 2179 O O . LEU B 1 97 ? -3.234 14.031 -0.25 1 95.81 97 LEU B O 1
ATOM 2183 N N . LYS B 1 98 ? -2.279 15.984 -0.432 1 93.06 98 LYS B N 1
ATOM 2184 C CA . LYS B 1 98 ? -1.241 15.453 -1.307 1 93.06 98 LYS B CA 1
ATOM 2185 C C . LYS B 1 98 ? 0.058 16.234 -1.167 1 93.06 98 LYS B C 1
ATOM 2187 O O . LYS B 1 98 ? 0.041 17.406 -0.785 1 93.06 98 LYS B O 1
ATOM 2192 N N . ASN B 1 99 ? 1.119 15.523 -1.293 1 89.62 99 ASN B N 1
ATOM 2193 C CA . ASN B 1 99 ? 2.385 16.234 -1.405 1 89.62 99 ASN B CA 1
ATOM 2194 C C . ASN B 1 99 ? 2.543 16.891 -2.779 1 89.62 99 ASN B C 1
ATOM 2196 O O . ASN B 1 99 ? 1.919 16.453 -3.748 1 89.62 99 ASN B O 1
ATOM 2200 N N . TYR B 1 100 ? 3.117 18.109 -2.803 1 68.75 100 TYR B N 1
ATOM 2201 C CA . TYR B 1 100 ? 3.281 18.844 -4.059 1 68.75 100 TYR B CA 1
ATOM 2202 C C . TYR B 1 100 ? 4.691 18.656 -4.613 1 68.75 100 TYR B C 1
ATOM 2204 O O . TYR B 1 100 ? 5.613 18.297 -3.877 1 68.75 100 TYR B O 1
ATOM 2212 N N . GLY B 1 101 ? 4.844 18.797 -5.871 1 61.38 101 GLY B N 1
ATOM 2213 C CA . GLY B 1 101 ? 6.109 18.812 -6.586 1 61.38 101 GLY B CA 1
ATOM 2214 C C . GLY B 1 101 ? 6.234 17.719 -7.625 1 61.38 101 GLY B C 1
ATOM 2215 O O . GLY B 1 101 ? 5.234 17.109 -8 1 61.38 101 GLY B O 1
ATOM 2216 N N . GLU B 1 102 ? 7.445 17.562 -8.188 1 52.97 102 GLU B N 1
ATOM 2217 C CA . GLU B 1 102 ? 7.816 16.672 -9.289 1 52.97 102 GLU B CA 1
ATOM 2218 C C . GLU B 1 102 ? 7.664 15.203 -8.883 1 52.97 102 GLU B C 1
ATOM 2220 O O . GLU B 1 102 ? 7.559 14.328 -9.742 1 52.97 102 GLU B O 1
ATOM 2225 N N . THR B 1 103 ? 7.875 14.953 -7.57 1 58 103 THR B N 1
ATOM 2226 C CA . THR B 1 103 ? 7.84 13.57 -7.117 1 58 103 THR B CA 1
ATOM 2227 C C . THR B 1 103 ? 6.422 13.164 -6.719 1 58 103 THR B C 1
ATOM 2229 O O . THR B 1 103 ? 6.086 13.156 -5.531 1 58 103 THR B O 1
ATOM 2232 N N . LEU B 1 104 ? 5.504 13.156 -7.645 1 62.84 104 LEU B N 1
ATOM 2233 C CA . LEU B 1 104 ? 4.059 12.969 -7.613 1 62.84 104 LEU B CA 1
ATOM 2234 C C . LEU B 1 104 ? 3.705 11.555 -7.148 1 62.84 104 LEU B C 1
ATOM 2236 O O . LEU B 1 104 ? 4.465 10.617 -7.375 1 62.84 104 LEU B O 1
ATOM 2240 N N . ASN B 1 105 ? 2.982 11.422 -5.898 1 77.88 105 ASN B N 1
ATOM 2241 C CA . ASN B 1 105 ? 2.148 10.266 -5.586 1 77.88 105 ASN B CA 1
ATOM 2242 C C . ASN B 1 105 ? 2.723 9.453 -4.43 1 77.88 105 ASN B C 1
ATOM 2244 O O . ASN B 1 105 ? 2.543 8.242 -4.367 1 77.88 105 ASN B O 1
ATOM 2248 N N . ARG B 1 106 ? 3.629 10.328 -3.643 1 91.25 106 ARG B N 1
ATOM 2249 C CA . ARG B 1 106 ? 4.086 9.625 -2.447 1 91.25 106 ARG B CA 1
ATOM 2250 C C . ARG B 1 106 ? 3.01 9.617 -1.368 1 91.25 106 ARG B C 1
ATOM 2252 O O . ARG B 1 106 ? 2.963 8.711 -0.537 1 91.25 106 ARG B O 1
ATOM 2259 N N . THR B 1 107 ? 2.309 10.727 -1.438 1 93.69 107 THR B N 1
ATOM 2260 C CA . THR B 1 107 ? 1.178 10.82 -0.522 1 93.69 107 THR B CA 1
ATOM 2261 C C . THR B 1 107 ? -0.036 11.43 -1.224 1 93.69 107 THR B C 1
ATOM 2263 O O . THR B 1 107 ? 0.063 12.484 -1.846 1 93.69 107 THR B O 1
ATOM 2266 N N . ASN B 1 108 ? -1.103 10.727 -1.08 1 95.06 108 ASN B N 1
ATOM 2267 C CA . ASN B 1 108 ? -2.385 11.203 -1.587 1 95.06 108 ASN B CA 1
ATOM 2268 C C . ASN B 1 108 ? -3.553 10.609 -0.807 1 95.06 108 ASN B C 1
ATOM 2270 O O . ASN B 1 108 ? -3.596 9.398 -0.57 1 95.06 108 ASN B O 1
ATOM 2274 N N . MET B 1 109 ? -4.367 11.422 -0.354 1 96.62 109 MET B N 1
ATOM 2275 C CA . MET B 1 109 ? -5.609 11.008 0.292 1 96.62 109 MET B CA 1
ATOM 2276 C C . MET B 1 109 ? -6.773 11.883 -0.157 1 96.62 109 MET B C 1
ATOM 2278 O O . MET B 1 109 ? -6.68 13.109 -0.13 1 96.62 109 MET B O 1
ATOM 2282 N N . THR B 1 110 ? -7.832 11.281 -0.555 1 95.38 110 THR B N 1
ATOM 2283 C CA . THR B 1 110 ? -8.969 12 -1.118 1 95.38 110 THR B CA 1
ATOM 2284 C C . THR B 1 110 ? -10.242 11.695 -0.336 1 95.38 110 THR B C 1
ATOM 2286 O O . THR B 1 110 ? -10.555 10.531 -0.079 1 95.38 110 THR B O 1
ATOM 2289 N N . PHE B 1 111 ? -10.891 12.734 0.081 1 94.88 111 PHE B N 1
ATOM 2290 C CA . PHE B 1 111 ? -12.242 12.672 0.612 1 94.88 111 PHE B CA 1
ATOM 2291 C C . PHE B 1 111 ? -13.266 13.016 -0.465 1 94.88 111 PHE B C 1
ATOM 2293 O O . PHE B 1 111 ? -13.234 14.109 -1.027 1 94.88 111 PHE B O 1
ATOM 2300 N N . THR B 1 112 ? -14.125 12.094 -0.81 1 92.06 112 THR B N 1
ATOM 2301 C CA . THR B 1 112 ? -15.172 12.312 -1.796 1 92.06 112 THR B CA 1
ATOM 2302 C C . THR B 1 112 ? -16.547 12.164 -1.16 1 92.06 112 THR B C 1
ATOM 2304 O O . THR B 1 112 ? -16.812 11.18 -0.473 1 92.06 112 THR B O 1
ATOM 2307 N N . PHE B 1 113 ? -17.391 13.094 -1.435 1 88 113 PHE B N 1
ATOM 2308 C CA . PHE B 1 113 ? -18.719 13.117 -0.832 1 88 113 PHE B CA 1
ATOM 2309 C C . PHE B 1 113 ? -19.797 12.859 -1.881 1 88 113 PHE B C 1
ATOM 2311 O O . PHE B 1 113 ? -19.703 13.367 -3.002 1 88 113 PHE B O 1
ATOM 2318 N N . ASP B 1 114 ? -20.688 11.992 -1.485 1 80.81 114 ASP B N 1
ATOM 2319 C CA . ASP B 1 114 ? -21.797 11.812 -2.412 1 80.81 114 ASP B CA 1
ATOM 2320 C C . ASP B 1 114 ? -23.016 12.633 -1.979 1 80.81 114 ASP B C 1
ATOM 2322 O O . ASP B 1 114 ? -22.953 13.367 -0.99 1 80.81 114 ASP B O 1
ATOM 2326 N N . LYS B 1 115 ? -24.078 12.5 -2.75 1 75.56 115 LYS B N 1
ATOM 2327 C CA . LYS B 1 115 ? -25.266 13.328 -2.551 1 75.56 115 LYS B CA 1
ATOM 2328 C C . LYS B 1 115 ? -26.031 12.898 -1.305 1 75.56 115 LYS B C 1
ATOM 2330 O O . LYS B 1 115 ? -26.875 13.648 -0.805 1 75.56 115 LYS B O 1
ATOM 2335 N N . LEU B 1 116 ? -25.734 11.68 -0.865 1 75.88 116 LEU B N 1
ATOM 2336 C CA . LEU B 1 116 ? -26.469 11.148 0.283 1 75.88 116 LEU B CA 1
ATOM 2337 C C . LEU B 1 116 ? -25.734 11.453 1.582 1 75.88 116 LEU B C 1
ATOM 2339 O O . LEU B 1 116 ? -26.172 11.047 2.66 1 75.88 116 LEU B O 1
ATOM 2343 N N . GLY B 1 117 ? -24.656 12.219 1.466 1 73.62 117 GLY B N 1
ATOM 2344 C CA . GLY B 1 117 ? -23.922 12.594 2.658 1 73.62 117 GLY B CA 1
ATOM 2345 C C . GLY B 1 117 ? -22.859 11.578 3.049 1 73.62 117 GLY B C 1
ATOM 2346 O O . GLY B 1 117 ? -22.266 11.68 4.121 1 73.62 117 GLY B O 1
ATOM 2347 N N . HIS B 1 118 ? -22.688 10.586 2.229 1 83.62 118 HIS B N 1
ATOM 2348 C CA . HIS B 1 118 ? -21.625 9.625 2.51 1 83.62 118 HIS B CA 1
ATOM 2349 C C . HIS B 1 118 ? -20.266 10.141 2.037 1 83.62 118 HIS B C 1
ATOM 2351 O O . HIS B 1 118 ? -20.188 10.891 1.062 1 83.62 118 HIS B O 1
ATOM 2357 N N . CYS B 1 119 ? -19.219 9.758 2.812 1 91.56 119 CYS B N 1
ATOM 2358 C CA . CYS B 1 119 ? -17.859 10.164 2.459 1 91.56 119 CYS B CA 1
ATOM 2359 C C . CYS B 1 119 ? -16.969 8.953 2.238 1 91.56 119 CYS B C 1
ATOM 2361 O O . CYS B 1 119 ? -16.859 8.094 3.113 1 91.56 119 CYS B O 1
ATOM 2363 N N . ASN B 1 120 ? -16.422 8.898 1.061 1 94.62 120 ASN B N 1
ATOM 2364 C CA . ASN B 1 120 ? -15.398 7.906 0.752 1 94.62 120 ASN B CA 1
ATOM 2365 C C . ASN B 1 120 ? -14 8.484 0.909 1 94.62 120 ASN B C 1
ATOM 2367 O O . ASN B 1 120 ? -13.711 9.578 0.425 1 94.62 120 ASN B O 1
ATOM 2371 N N . VAL B 1 121 ? -13.188 7.766 1.667 1 96.88 121 VAL B N 1
ATOM 2372 C CA . VAL B 1 121 ? -11.797 8.172 1.853 1 96.88 121 VAL B CA 1
ATOM 2373 C C . VAL B 1 121 ? -10.867 7.141 1.209 1 96.88 121 VAL B C 1
ATOM 2375 O O . VAL B 1 121 ? -10.945 5.949 1.52 1 96.88 121 VAL B O 1
ATOM 2378 N N . SER B 1 122 ? -10.062 7.52 0.313 1 97.12 122 SER B N 1
ATOM 2379 C CA . SER B 1 122 ? -9.086 6.641 -0.327 1 97.12 122 SER B CA 1
ATOM 2380 C C . SER B 1 122 ? -7.723 7.312 -0.437 1 97.12 122 SER B C 1
ATOM 2382 O O . SER B 1 122 ? -7.637 8.539 -0.514 1 97.12 122 SER B O 1
ATOM 2384 N N . GLY B 1 123 ? -6.703 6.484 -0.431 1 96.06 123 GLY B N 1
ATOM 2385 C CA . GLY B 1 123 ? -5.402 7.137 -0.506 1 96.06 123 GLY B CA 1
ATOM 2386 C C . GLY B 1 123 ? -4.254 6.152 -0.633 1 96.06 123 GLY B C 1
ATOM 2387 O O . GLY B 1 123 ? -4.465 4.941 -0.651 1 96.06 123 GLY B O 1
ATOM 2388 N N . CYS B 1 124 ? -3.133 6.734 -0.792 1 96.38 124 CYS B N 1
ATOM 2389 C CA . CYS B 1 124 ? -1.839 6.066 -0.85 1 96.38 124 CYS B CA 1
ATOM 2390 C C . CYS B 1 124 ? -0.786 6.844 -0.068 1 96.38 124 CYS B C 1
ATOM 2392 O O . CYS B 1 124 ? -0.7 8.07 -0.182 1 96.38 124 CYS B O 1
ATOM 2394 N N . PHE B 1 125 ? -0.102 6.145 0.771 1 97 125 PHE B N 1
ATOM 2395 C CA . PHE B 1 125 ? 1.01 6.723 1.515 1 97 125 PHE B CA 1
ATOM 2396 C C . PHE B 1 125 ? 2.268 5.879 1.355 1 97 125 PHE B C 1
ATOM 2398 O O . PHE B 1 125 ? 2.232 4.66 1.548 1 97 125 PHE B O 1
ATOM 2405 N N . LYS B 1 126 ? 3.297 6.504 0.994 1 96.38 126 LYS B N 1
ATOM 2406 C CA . LYS B 1 126 ? 4.57 5.801 0.875 1 96.38 126 LYS B CA 1
ATOM 2407 C C . LYS B 1 126 ? 5.473 6.09 2.07 1 96.38 126 LYS B C 1
ATOM 2409 O O . LYS B 1 126 ? 5.477 7.203 2.596 1 96.38 126 LYS B O 1
ATOM 2414 N N . ASN B 1 127 ? 6.23 5.133 2.43 1 96.56 127 ASN B N 1
ATOM 2415 C CA . ASN B 1 127 ? 7.062 5.098 3.627 1 96.56 127 ASN B CA 1
ATOM 2416 C C . ASN B 1 127 ? 8.344 5.906 3.441 1 96.56 127 ASN B C 1
ATOM 2418 O O . ASN B 1 127 ? 9.219 5.516 2.666 1 96.56 127 ASN B O 1
ATOM 2422 N N . ALA B 1 128 ? 8.508 6.902 4.199 1 94.56 128 ALA B N 1
ATOM 2423 C CA . ALA B 1 128 ? 9.68 7.773 4.082 1 94.56 128 ALA B CA 1
ATOM 2424 C C . ALA B 1 128 ? 10.945 7.051 4.527 1 94.56 128 ALA B C 1
ATOM 2426 O O . ALA B 1 128 ? 12.031 7.305 3.994 1 94.56 128 ALA B O 1
ATOM 2427 N N . SER B 1 129 ? 10.836 6.199 5.449 1 92.62 129 SER B N 1
ATOM 2428 C CA . SER B 1 129 ? 11.992 5.535 6.039 1 92.62 129 SER B CA 1
ATOM 2429 C C . SER B 1 129 ? 12.648 4.578 5.051 1 92.62 129 SER B C 1
ATOM 2431 O O . SER B 1 129 ? 13.781 4.141 5.254 1 92.62 129 SER B O 1
ATOM 2433 N N . ASP B 1 130 ? 11.938 4.223 4.008 1 92.69 130 ASP B N 1
ATOM 2434 C CA . ASP B 1 130 ? 12.508 3.291 3.037 1 92.69 130 ASP B CA 1
ATOM 2435 C C . ASP B 1 130 ? 12.703 3.963 1.68 1 92.69 130 ASP B C 1
ATOM 2437 O O . ASP B 1 130 ? 12.672 3.299 0.642 1 92.69 130 ASP B O 1
ATOM 2441 N N . GLY B 1 131 ? 12.781 5.301 1.701 1 92.25 131 GLY B N 1
ATOM 2442 C CA . GLY B 1 131 ? 12.992 6.047 0.47 1 92.25 131 GLY B CA 1
ATOM 2443 C C . GLY B 1 131 ? 11.758 6.105 -0.408 1 92.25 131 GLY B C 1
ATOM 2444 O O . GLY B 1 131 ? 11.859 6.238 -1.629 1 92.25 131 GLY B O 1
ATOM 2445 N N . TYR B 1 132 ? 10.594 5.832 0.138 1 93.81 132 TYR B N 1
ATOM 2446 C CA . TYR B 1 132 ? 9.297 5.906 -0.521 1 93.81 132 TYR B CA 1
ATOM 2447 C C . TYR B 1 132 ? 9.125 4.77 -1.519 1 93.81 132 TYR B C 1
ATOM 2449 O O . TYR B 1 132 ? 8.445 4.918 -2.533 1 93.81 132 TYR B O 1
ATOM 2457 N N . ASN B 1 133 ? 9.758 3.646 -1.241 1 94.25 133 ASN B N 1
ATOM 2458 C CA . ASN B 1 133 ? 9.688 2.48 -2.117 1 94.25 133 ASN B CA 1
ATOM 2459 C C . ASN B 1 133 ? 8.578 1.523 -1.689 1 94.25 133 ASN B C 1
ATOM 2461 O O . ASN B 1 133 ? 8.273 0.561 -2.396 1 94.25 133 ASN B O 1
ATOM 2465 N N . SER B 1 134 ? 7.98 1.73 -0.583 1 96.06 134 SER B N 1
ATOM 2466 C CA . SER B 1 134 ? 6.871 0.922 -0.092 1 96.06 134 SER B CA 1
ATOM 2467 C C . SER B 1 134 ? 5.766 1.797 0.492 1 96.06 134 SER B C 1
ATOM 2469 O O . SER B 1 134 ? 5.996 2.965 0.816 1 96.06 134 SER B O 1
ATOM 2471 N N . GLY B 1 135 ? 4.641 1.203 0.591 1 97.06 135 GLY B N 1
ATOM 2472 C CA . GLY B 1 135 ? 3.537 1.973 1.139 1 97.06 135 GLY B CA 1
ATOM 2473 C C . GLY B 1 135 ? 2.246 1.179 1.236 1 97.06 135 GLY B C 1
ATOM 2474 O O . GLY B 1 135 ? 2.254 -0.046 1.099 1 97.06 135 GLY B O 1
ATOM 2475 N N . ILE B 1 136 ? 1.183 1.949 1.543 1 97.75 136 ILE B N 1
ATOM 2476 C CA . ILE B 1 136 ? -0.142 1.358 1.704 1 97.75 136 ILE B CA 1
ATOM 2477 C C . ILE B 1 136 ? -1.141 2.074 0.798 1 97.75 136 ILE B C 1
ATOM 2479 O O . ILE B 1 136 ? -0.957 3.246 0.465 1 97.75 136 ILE B O 1
ATOM 2483 N N . ILE B 1 137 ? -2.082 1.343 0.419 1 97 137 ILE B N 1
ATOM 2484 C CA . ILE B 1 137 ? -3.279 1.876 -0.224 1 97 137 ILE B CA 1
ATOM 2485 C C . ILE B 1 137 ? -4.516 1.489 0.585 1 97 137 ILE B C 1
ATOM 2487 O O . ILE B 1 137 ? -4.555 0.417 1.192 1 97 137 ILE B O 1
ATOM 2491 N N . PHE B 1 138 ? -5.48 2.379 0.604 1 97.31 138 PHE B N 1
ATOM 2492 C CA . PHE B 1 138 ? -6.656 2.078 1.411 1 97.31 138 PHE B CA 1
ATOM 2493 C C . PHE B 1 138 ? -7.883 2.811 0.876 1 97.31 138 PHE B C 1
ATOM 2495 O O . PHE B 1 138 ? -7.754 3.812 0.17 1 97.31 138 PHE B O 1
ATOM 2502 N N . GLU B 1 139 ? -8.992 2.324 1.16 1 97.12 139 GLU B N 1
ATOM 2503 C CA . GLU B 1 139 ? -10.305 2.932 0.934 1 97.12 139 GLU B CA 1
ATOM 2504 C C . GLU B 1 139 ? -11.25 2.656 2.1 1 97.12 139 GLU B C 1
ATOM 2506 O O . GLU B 1 139 ? -11.406 1.509 2.521 1 97.12 139 GLU B O 1
ATOM 2511 N N . LEU B 1 140 ? -11.828 3.705 2.662 1 96.81 140 LEU B N 1
ATOM 2512 C CA . LEU B 1 140 ? -12.766 3.615 3.773 1 96.81 140 LEU B CA 1
ATOM 2513 C C . LEU B 1 140 ? -14.039 4.395 3.473 1 96.81 140 LEU B C 1
ATOM 2515 O O . LEU B 1 140 ? -14.008 5.383 2.732 1 96.81 140 LEU B O 1
ATOM 2519 N N . GLN B 1 141 ? -15.047 3.969 4.023 1 95.25 141 GLN B N 1
ATOM 2520 C CA . GLN B 1 141 ? -16.297 4.719 4.055 1 95.25 141 GLN B CA 1
ATOM 2521 C C . GLN B 1 141 ? -16.594 5.246 5.453 1 95.25 141 GLN B C 1
ATOM 2523 O O . GLN B 1 141 ? -16.594 4.484 6.422 1 95.25 141 GLN B O 1
ATOM 2528 N N . ILE B 1 142 ? -16.812 6.617 5.516 1 93.75 142 ILE B N 1
ATOM 2529 C CA . ILE B 1 142 ? -17.016 7.195 6.836 1 93.75 142 ILE B CA 1
ATOM 2530 C C . ILE B 1 142 ? -18.266 8.086 6.82 1 93.75 142 ILE B C 1
ATOM 2532 O O . ILE B 1 142 ? -18.781 8.414 5.754 1 93.75 142 ILE B O 1
ATOM 2536 N N . ASP B 1 143 ? -18.75 8.422 7.996 1 89.5 143 ASP B N 1
ATOM 2537 C CA . ASP B 1 143 ? -19.891 9.312 8.102 1 89.5 143 ASP B CA 1
ATOM 2538 C C . ASP B 1 143 ? -19.453 10.75 8.375 1 89.5 143 ASP B C 1
ATOM 2540 O O . ASP B 1 143 ? -18.266 11.008 8.594 1 89.5 143 ASP B O 1
ATOM 2544 N N . MET B 1 144 ? -20.375 11.602 8.336 1 85.69 144 MET B N 1
ATOM 2545 C CA . MET B 1 144 ? -20.125 13.039 8.406 1 85.69 144 MET B CA 1
ATOM 2546 C C . MET B 1 144 ? -19.578 13.422 9.781 1 85.69 144 MET B C 1
ATOM 2548 O O . MET B 1 144 ? -18.891 14.438 9.914 1 85.69 144 MET B O 1
ATOM 2552 N N . SER B 1 145 ? -19.906 12.68 10.812 1 89.56 145 SER B N 1
ATOM 2553 C CA . SER B 1 145 ? -19.422 12.992 12.148 1 89.56 145 SER B CA 1
ATOM 2554 C C . SER B 1 145 ? -17.891 13.008 12.188 1 89.56 145 SER B C 1
ATOM 2556 O O . SER B 1 145 ? -17.297 13.812 12.914 1 89.56 145 SER B O 1
ATOM 2558 N N . TYR B 1 146 ? -17.281 12.172 11.344 1 93.69 146 TYR B N 1
ATOM 2559 C CA . TYR B 1 146 ? -15.82 12.156 11.289 1 93.69 146 TYR B CA 1
ATOM 2560 C C . TYR B 1 146 ? -15.273 13.469 10.742 1 93.69 146 TYR B C 1
ATOM 2562 O O . TYR B 1 146 ? -14.195 13.914 11.141 1 93.69 146 TYR B O 1
ATOM 2570 N N . ILE B 1 147 ? -16.016 14.031 9.867 1 92.62 147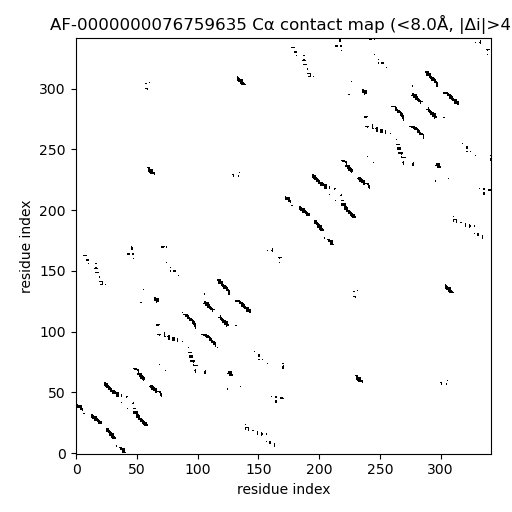 ILE B N 1
ATOM 2571 C CA . ILE B 1 147 ? -15.539 15.25 9.227 1 92.62 147 ILE B CA 1
ATOM 2572 C C . ILE B 1 147 ? -15.469 16.375 10.258 1 92.62 147 ILE B C 1
ATOM 2574 O O . ILE B 1 147 ? -14.492 17.125 10.297 1 92.62 147 ILE B O 1
ATOM 2578 N N . TYR B 1 148 ? -16.469 16.453 11.031 1 92.69 148 TYR B N 1
ATOM 2579 C CA . TYR B 1 148 ? -16.484 17.453 12.094 1 92.69 148 TYR B CA 1
ATOM 2580 C C . TYR B 1 148 ? -15.281 17.266 13.023 1 92.69 148 TYR B C 1
ATOM 2582 O O . TYR B 1 148 ? -14.594 18.25 13.352 1 92.69 148 TYR B O 1
ATOM 2590 N N . ASP B 1 149 ? -15.07 16.047 13.422 1 96.5 149 ASP B N 1
ATOM 2591 C CA . ASP B 1 149 ? -13.953 15.742 14.32 1 96.5 149 ASP B CA 1
ATOM 2592 C C .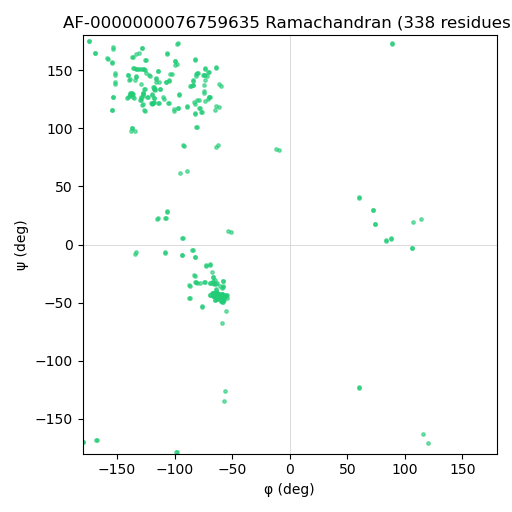 ASP B 1 149 ? -12.617 16.109 13.68 1 96.5 149 ASP B C 1
ATOM 2594 O O . ASP B 1 149 ? -11.734 16.656 14.352 1 96.5 149 ASP B O 1
ATOM 2598 N N . ILE B 1 150 ? -12.484 15.789 12.438 1 97.94 150 ILE B N 1
ATOM 2599 C CA . ILE B 1 150 ? -11.25 16.062 11.703 1 97.94 150 ILE B CA 1
ATOM 2600 C C . ILE B 1 150 ? -11.047 17.578 11.609 1 97.94 150 ILE B C 1
ATOM 2602 O O . ILE B 1 150 ? -9.953 18.078 11.906 1 97.94 150 ILE B O 1
ATOM 2606 N N . LEU B 1 151 ? -12.086 18.344 11.289 1 96.56 151 LEU B N 1
ATOM 2607 C CA . LEU B 1 151 ? -11.984 19.781 11.172 1 96.56 151 LEU B CA 1
ATOM 2608 C C . LEU B 1 151 ? -11.609 20.422 12.508 1 96.56 151 LEU B C 1
ATOM 2610 O O . LEU B 1 151 ? -10.781 21.328 12.562 1 96.56 151 LEU B O 1
ATOM 2614 N N . THR B 1 152 ? -12.219 19.922 13.523 1 97.81 152 THR B N 1
ATOM 2615 C CA . THR B 1 152 ? -11.922 20.422 14.867 1 97.81 152 THR B CA 1
ATOM 2616 C C . THR B 1 152 ? -10.461 20.172 15.219 1 97.81 152 THR B C 1
ATOM 2618 O O . THR B 1 152 ? -9.781 21.062 15.742 1 97.81 152 THR B O 1
ATOM 2621 N N . SER B 1 153 ? -9.992 19 14.93 1 98.44 153 SER B N 1
ATOM 2622 C CA . SER B 1 153 ? -8.594 18.656 15.203 1 98.44 153 SER B CA 1
ATOM 2623 C C . SER B 1 153 ? -7.645 19.531 14.398 1 98.44 153 SER B C 1
ATOM 2625 O O . SER B 1 153 ? -6.641 20.016 14.93 1 98.44 153 SER B O 1
ATOM 2627 N N . LEU B 1 154 ? -7.941 19.734 13.172 1 98.38 154 LEU B N 1
ATOM 2628 C CA . LEU B 1 154 ? -7.105 20.547 12.297 1 98.38 154 LEU B CA 1
ATOM 2629 C C . LEU B 1 154 ? -7.105 22 12.758 1 98.38 154 LEU B C 1
ATOM 2631 O O . LEU B 1 154 ? -6.062 22.656 12.758 1 98.38 154 LEU B O 1
ATOM 2635 N N . GLU B 1 155 ? -8.25 22.453 13.125 1 97.25 155 GLU B N 1
ATOM 2636 C CA . GLU B 1 155 ? -8.352 23.812 13.625 1 97.25 155 GLU B CA 1
ATOM 2637 C C . GLU B 1 155 ? -7.469 24.016 14.859 1 97.25 155 GLU B C 1
ATOM 2639 O O . GLU B 1 155 ? -6.715 24.984 14.938 1 97.25 155 GLU B O 1
ATOM 2644 N N . ARG B 1 156 ? -7.605 23.109 15.766 1 98.12 156 ARG B N 1
ATOM 2645 C CA . ARG B 1 156 ? -6.793 23.172 16.984 1 98.12 156 ARG B CA 1
ATOM 2646 C C . ARG B 1 156 ? -5.305 23.141 16.641 1 98.12 156 ARG B C 1
ATOM 2648 O O . ARG B 1 156 ? -4.512 23.859 17.266 1 98.12 156 ARG B O 1
ATOM 2655 N N . PHE B 1 157 ? -4.895 22.312 15.766 1 98.31 157 PHE B N 1
ATOM 2656 C CA . PHE B 1 157 ? -3.508 22.188 15.336 1 98.31 157 PHE B CA 1
ATOM 2657 C C . PHE B 1 157 ? -2.992 23.5 14.766 1 98.31 157 PHE B C 1
ATOM 2659 O O . PHE B 1 157 ? -1.935 23.984 15.172 1 98.31 157 PHE B O 1
ATOM 2666 N N . PHE B 1 158 ? -3.705 24.109 13.883 1 97.31 158 PHE B N 1
ATOM 2667 C CA . PHE B 1 158 ? -3.232 25.328 13.219 1 97.31 158 PHE B CA 1
ATOM 2668 C C . PHE B 1 158 ? -3.291 26.516 14.164 1 97.31 158 PHE B C 1
ATOM 2670 O O . PHE B 1 158 ? -2.475 27.438 14.062 1 97.31 158 PHE B O 1
ATOM 2677 N N . ASP B 1 159 ? -4.289 26.5 15.086 1 97.56 159 ASP B N 1
ATOM 2678 C CA . ASP B 1 159 ? -4.285 27.516 16.125 1 97.56 159 ASP B CA 1
ATOM 2679 C C . ASP B 1 159 ? -2.992 27.453 16.938 1 97.56 159 ASP B C 1
ATOM 2681 O O . ASP B 1 159 ? -2.414 28.5 17.266 1 97.56 159 ASP B O 1
ATOM 2685 N N . GLU B 1 160 ? -2.604 26.25 17.25 1 97.31 160 GLU B N 1
ATOM 2686 C CA . GLU B 1 160 ? -1.362 26.078 18 1 97.31 160 GLU B CA 1
ATOM 2687 C C . GLU B 1 160 ? -0.156 26.547 17.188 1 97.31 160 GLU B C 1
ATOM 2689 O O . GLU B 1 160 ? 0.757 27.172 17.734 1 97.31 160 GLU B O 1
ATOM 2694 N N . LEU B 1 161 ? -0.116 26.234 15.922 1 96.69 161 LEU B N 1
ATOM 2695 C CA . LEU B 1 161 ? 0.99 26.672 15.078 1 96.69 161 LEU B CA 1
ATOM 2696 C C . LEU B 1 161 ? 1.034 28.188 14.984 1 96.69 161 LEU B C 1
ATOM 2698 O O . LEU B 1 161 ? 2.115 28.781 14.961 1 96.69 161 LEU B O 1
ATOM 2702 N N . LYS B 1 162 ? -0.086 28.75 14.844 1 95.31 162 LYS B N 1
ATOM 2703 C CA . LYS B 1 162 ? -0.167 30.219 14.82 1 95.31 162 LYS B CA 1
ATOM 2704 C C . LYS B 1 162 ? 0.432 30.812 16.094 1 95.31 162 LYS B C 1
ATOM 2706 O O . LYS B 1 162 ? 1.177 31.797 16.031 1 95.31 162 LYS B O 1
ATOM 2711 N N . ARG B 1 163 ? 0.112 30.234 17.203 1 94.38 163 ARG B N 1
ATOM 2712 C CA . ARG B 1 163 ? 0.667 30.688 18.469 1 94.38 163 ARG B CA 1
ATOM 2713 C C . ARG B 1 163 ? 2.188 30.594 18.469 1 94.38 163 ARG B C 1
ATOM 2715 O O . ARG B 1 163 ? 2.877 31.531 18.891 1 94.38 163 ARG B O 1
ATOM 2722 N N . ILE B 1 164 ? 2.688 29.531 18 1 92.81 164 ILE B N 1
ATOM 2723 C CA . ILE B 1 164 ? 4.117 29.25 18.016 1 92.81 164 ILE B CA 1
ATOM 2724 C C . ILE B 1 164 ? 4.84 30.188 17.047 1 92.81 164 ILE B C 1
ATOM 2726 O O . ILE B 1 164 ? 5.891 30.75 17.391 1 92.81 164 ILE B O 1
ATOM 2730 N N . GLN B 1 165 ? 4.25 30.375 15.859 1 92 165 GLN B N 1
ATOM 2731 C CA . GLN B 1 165 ? 4.898 31.141 14.797 1 92 165 GLN B CA 1
ATOM 2732 C C . GLN B 1 165 ? 4.691 32.625 14.992 1 92 165 GLN B C 1
ATOM 2734 O O . GLN B 1 165 ? 5.453 33.469 14.469 1 92 165 GLN B O 1
ATOM 2739 N N . GLY B 1 166 ? 3.67 33 15.602 1 90.81 166 GLY B N 1
ATOM 2740 C CA . GLY B 1 166 ? 3.312 34.406 15.758 1 90.81 166 GLY B CA 1
ATOM 2741 C C . GLY B 1 166 ? 2.561 34.969 14.562 1 90.81 166 GLY B C 1
ATOM 2742 O O . GLY B 1 166 ? 2.305 36.156 14.5 1 90.81 166 GLY B O 1
ATOM 2743 N N . HIS B 1 167 ? 2.291 34.031 13.578 1 89 167 HIS B N 1
ATOM 2744 C CA . HIS B 1 167 ? 1.521 34.406 12.391 1 89 167 HIS B CA 1
ATOM 2745 C C . HIS B 1 167 ? 0.804 33.188 11.797 1 89 167 HIS B C 1
ATOM 2747 O O . HIS B 1 167 ? 1.064 32.062 12.188 1 89 167 HIS B O 1
ATOM 2753 N N . SER B 1 168 ? -0.062 33.438 10.867 1 89.31 168 SER B N 1
ATOM 2754 C CA . SER B 1 168 ? -0.868 32.344 10.289 1 89.31 168 SER B CA 1
ATOM 2755 C C . SER B 1 168 ? -0.425 32.031 8.867 1 89.31 168 SER B C 1
ATOM 2757 O O . SER B 1 168 ? -1.213 31.531 8.062 1 89.31 168 SER B O 1
ATOM 2759 N N . LYS B 1 169 ? 0.78 32.375 8.555 1 86.88 169 LYS B N 1
ATOM 2760 C CA . LYS B 1 169 ? 1.294 32.031 7.23 1 86.88 169 LYS B CA 1
ATOM 2761 C C . LYS B 1 169 ? 1.763 30.578 7.18 1 86.88 169 LYS B C 1
ATOM 2763 O O . LYS B 1 169 ? 2.869 30.25 7.617 1 86.88 169 LYS B O 1
ATOM 2768 N N . PHE B 1 170 ? 0.952 29.703 6.625 1 88.75 170 PHE B N 1
ATOM 2769 C CA . PHE B 1 170 ? 1.281 28.281 6.586 1 88.75 170 PHE B CA 1
ATOM 2770 C C . PHE B 1 170 ? 1.649 27.844 5.172 1 88.75 170 PHE B C 1
ATOM 2772 O O . PHE B 1 170 ? 1.999 26.688 4.945 1 88.75 170 PHE B O 1
ATOM 2779 N N . TYR B 1 171 ? 1.516 28.688 4.148 1 73.44 171 TYR B N 1
ATOM 2780 C CA . TYR B 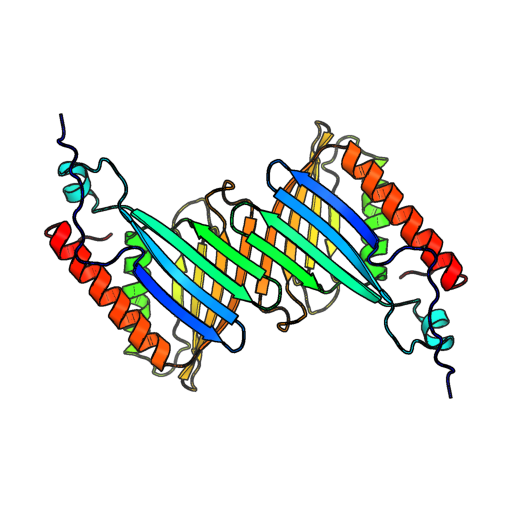1 171 ? 1.831 28.406 2.752 1 73.44 171 TYR B CA 1
ATOM 2781 C C . TYR B 1 171 ? 2.791 29.453 2.186 1 73.44 171 TYR B C 1
ATOM 2783 O O . TYR B 1 171 ? 2.877 30.562 2.699 1 73.44 171 TYR B O 1
#